Protein AF-A0A925DS08-F1 (afdb_monomer)

Sequence (288 aa):
MEELKKTSAANAYSTYIELKKKYFELPAFYIDASDYFIKLKNKKIAIRVLSNIAEIDLENRQLLRILAHRLQEMNENKMAISVFEKVLKIGEEEPQSYRDLGLAYAQNKEYQKAVDLLCKVVNRNWDGRFPQIEAFTACEINHIVATCGKKLLLDSLDKNLIMAMPVDVRVVINWDADNCDMDLWVTDPQQEKCFYSYPLTNSGGKISSDFTGGYGPEVFMIKKATRGTYKVQVNYYGSSNQGLYGPTTVQAEIYTNWGKFNQTKKVITLRLDGTSEVVDLGTLAFAK

Secondary structure (DSSP, 8-state):
-HHHHHS-TTTHHHHHHHHHHHHTT-HHHHHHHHHHHHHTT-HHHHHHHHHTHHHH-TT-HHHHHHHHHHHHHTT-HHHHHHHHHHHHHH-TT-HHHHHHHHHHHHHTT-HHHHHHHHHHHHHSPPPTTSTTHHHHHHHHHHHHHHHS-S----TTS-GGG-----EEEEEEEEES-SSEEEEEEEE-TTSPEEBTTB-B-TT-EEEPPP--SS---EEEEESSPPSEEEEEEEEEEEETTHHHH-SEEEEEEEEEEETSTT-EEEEEEEEE-SSSEEEEEEEEEE--

Nearest PDB structures (foldseek):
  8cp8-assembly2_B  TM=6.722E-01  e=1.723E-04  synthetic construct
  1w3b-assembly1_B  TM=7.010E-01  e=3.784E-04  Homo sapiens
  8fwd-assembly1_7  TM=7.305E-01  e=9.731E-04  synthetic construct
  7y4i-assembly1_A  TM=6.118E-01  e=9.731E-04  Arabidopsis thaliana
  5a31-assembly1_C  TM=6.165E-01  e=3.086E-03  Homo sapiens

Mean predicted aligned error: 5.65 Å

Structure (mmCIF, N/CA/C/O backbone):
data_AF-A0A925DS08-F1
#
_entry.id   AF-A0A925DS08-F1
#
loop_
_atom_site.group_PDB
_atom_site.id
_atom_site.type_symbol
_atom_site.label_atom_id
_atom_site.label_alt_id
_atom_site.label_comp_id
_atom_site.label_asym_id
_atom_site.label_entity_id
_atom_site.label_seq_id
_atom_site.pdbx_PDB_ins_code
_atom_site.Cartn_x
_atom_site.Cartn_y
_atom_site.Cartn_z
_atom_site.occupancy
_atom_site.B_iso_or_equiv
_atom_site.auth_seq_id
_atom_site.auth_comp_id
_atom_site.auth_asym_id
_atom_site.auth_atom_id
_atom_site.pdbx_PDB_model_num
ATOM 1 N N . MET A 1 1 ? -11.625 7.302 23.728 1.00 81.62 1 MET A N 1
ATOM 2 C CA . MET A 1 1 ? -10.523 6.311 23.745 1.00 81.62 1 MET A CA 1
ATOM 3 C C . MET A 1 1 ? -9.896 6.086 25.116 1.00 81.62 1 MET A C 1
ATOM 5 O O . MET A 1 1 ? -9.651 4.932 25.442 1.00 81.62 1 MET A O 1
ATOM 9 N N . GLU A 1 2 ? -9.657 7.119 25.930 1.00 79.94 2 GLU A N 1
ATOM 10 C CA . GLU A 1 2 ? -9.088 6.951 27.284 1.00 79.94 2 GLU A CA 1
ATOM 11 C C . GLU A 1 2 ? -9.883 5.989 28.178 1.00 79.94 2 GLU A C 1
ATOM 13 O O . GLU A 1 2 ? -9.304 5.160 28.872 1.00 79.94 2 GLU A O 1
ATOM 18 N N . GLU A 1 3 ? -11.212 6.035 28.106 1.00 81.44 3 GLU A N 1
ATOM 19 C CA . GLU A 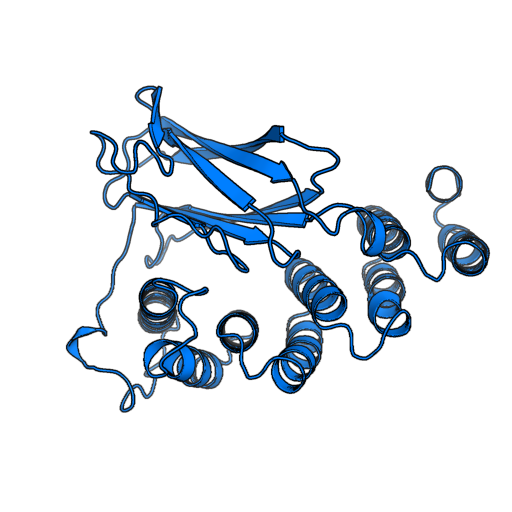1 3 ? -12.092 5.127 28.849 1.00 81.44 3 GLU A CA 1
ATOM 20 C C . GLU A 1 3 ? -11.939 3.656 28.419 1.00 81.44 3 GLU A C 1
ATOM 22 O O . GLU A 1 3 ? -11.810 2.766 29.260 1.00 81.44 3 GLU A O 1
ATOM 27 N N . LEU A 1 4 ? -11.846 3.397 27.108 1.00 83.00 4 LEU A N 1
ATOM 28 C CA . LEU A 1 4 ? -11.623 2.050 26.572 1.00 83.00 4 LEU A CA 1
ATOM 29 C C . LEU A 1 4 ? -10.255 1.502 27.001 1.00 83.00 4 LEU A C 1
ATOM 31 O O . LEU A 1 4 ? -10.154 0.354 27.421 1.00 83.00 4 LEU A O 1
ATOM 35 N N . LYS A 1 5 ? -9.211 2.342 26.963 1.00 83.44 5 LYS A N 1
ATOM 36 C CA . LYS A 1 5 ? -7.845 1.964 27.361 1.00 83.44 5 LYS A CA 1
ATOM 37 C C . LYS A 1 5 ? -7.718 1.644 28.854 1.00 83.44 5 LYS A C 1
ATOM 39 O O . LYS A 1 5 ? -6.884 0.820 29.215 1.00 83.44 5 LYS A O 1
ATOM 44 N N . LYS A 1 6 ? -8.527 2.281 29.707 1.00 85.56 6 LYS A N 1
ATOM 45 C CA . LYS A 1 6 ? -8.544 2.073 31.168 1.00 85.56 6 LYS A CA 1
ATOM 46 C C . LYS A 1 6 ? -9.386 0.870 31.608 1.00 85.56 6 LYS A C 1
ATOM 48 O O . LYS A 1 6 ? -9.330 0.481 32.771 1.00 85.56 6 LYS A O 1
ATOM 53 N N . THR A 1 7 ? -10.165 0.285 30.701 1.00 81.69 7 THR A N 1
ATOM 54 C CA . THR A 1 7 ? -11.039 -0.852 31.000 1.00 81.69 7 THR A CA 1
ATOM 55 C C . THR A 1 7 ? -10.264 -2.173 30.925 1.00 81.69 7 THR A C 1
ATOM 57 O O . THR A 1 7 ? -9.338 -2.328 30.128 1.00 81.69 7 THR A O 1
ATOM 60 N N . SER A 1 8 ? -10.642 -3.154 31.750 1.00 82.75 8 SER A N 1
ATOM 61 C CA . SER A 1 8 ? -10.096 -4.512 31.665 1.00 82.75 8 SER A CA 1
ATOM 62 C C . SER A 1 8 ? -10.470 -5.184 30.336 1.00 82.75 8 SER A C 1
ATOM 64 O O . SER A 1 8 ? -11.531 -4.929 29.767 1.00 82.75 8 SER A O 1
ATOM 66 N N . ALA A 1 9 ? -9.638 -6.112 29.856 1.00 83.25 9 ALA A N 1
ATOM 67 C CA . ALA A 1 9 ? -9.886 -6.804 28.587 1.00 83.25 9 ALA A CA 1
ATOM 68 C C . ALA A 1 9 ? -11.251 -7.528 28.535 1.00 83.25 9 ALA A C 1
ATOM 70 O O . ALA A 1 9 ? -11.853 -7.618 27.467 1.00 83.25 9 ALA A O 1
ATOM 71 N N . ALA A 1 10 ? -11.762 -7.999 29.681 1.00 86.88 10 ALA A N 1
ATOM 72 C CA . ALA A 1 10 ? -13.065 -8.661 29.784 1.00 86.88 10 ALA A CA 1
ATOM 73 C C . ALA A 1 10 ? -14.247 -7.712 29.511 1.00 86.88 10 ALA A C 1
ATOM 75 O O . ALA A 1 10 ? -15.224 -8.115 28.885 1.00 86.88 10 ALA A O 1
ATOM 76 N N . ASN A 1 11 ? -14.132 -6.445 29.921 1.00 91.88 11 ASN A N 1
ATOM 77 C CA . ASN A 1 11 ? -15.188 -5.437 29.780 1.00 91.88 11 ASN A CA 1
ATOM 78 C C . ASN A 1 11 ? -14.966 -4.513 28.570 1.00 91.88 11 ASN A C 1
ATOM 80 O O . ASN A 1 11 ? -15.801 -3.662 28.267 1.00 91.88 11 ASN A O 1
ATOM 84 N N . ALA A 1 12 ? -13.856 -4.679 27.847 1.00 92.62 12 ALA A N 1
ATOM 85 C CA . ALA A 1 12 ? -13.498 -3.840 26.708 1.00 92.62 12 ALA A CA 1
ATOM 86 C C . ALA A 1 12 ? -14.603 -3.774 25.641 1.00 92.62 12 ALA A C 1
ATOM 88 O O . ALA A 1 12 ? -14.898 -2.700 25.121 1.00 92.62 12 ALA A O 1
ATOM 89 N N . TYR A 1 13 ? -15.245 -4.904 25.320 1.00 94.12 13 TYR A N 1
ATOM 90 C CA . TYR A 1 13 ? -16.291 -4.922 24.294 1.00 94.12 13 TYR A CA 1
ATOM 91 C C . TYR A 1 13 ? -17.579 -4.225 24.744 1.00 94.12 13 TYR A C 1
ATOM 93 O O . TYR A 1 13 ? -18.155 -3.473 23.963 1.00 94.12 13 TYR A O 1
ATOM 101 N N . SER A 1 14 ? -18.014 -4.401 25.995 1.00 94.31 14 SER A N 1
ATOM 102 C CA . SER A 1 14 ? -19.181 -3.675 26.517 1.00 94.31 14 SER A CA 1
ATOM 103 C C . SER A 1 14 ? -18.930 -2.168 26.564 1.00 94.31 14 SER A C 1
ATOM 105 O O . SER A 1 14 ? -19.782 -1.401 26.129 1.00 94.31 14 SER A O 1
ATOM 107 N N . THR A 1 15 ? -17.735 -1.741 26.987 1.00 94.50 15 THR A N 1
ATOM 108 C CA . THR A 1 15 ? -17.353 -0.321 26.965 1.00 94.50 15 THR A CA 1
ATOM 109 C C . THR A 1 15 ? -17.331 0.227 25.540 1.00 94.50 15 THR A C 1
ATOM 111 O O . THR A 1 15 ? -17.815 1.329 25.298 1.00 94.50 15 THR A O 1
ATOM 114 N N . TYR A 1 16 ? -16.835 -0.545 24.567 1.00 95.69 16 TYR A N 1
ATOM 115 C CA . TYR A 1 16 ? -16.913 -0.166 23.155 1.00 95.69 16 TYR A CA 1
ATOM 116 C C . TYR A 1 16 ? -18.360 0.068 22.692 1.00 95.69 16 TYR A C 1
ATOM 118 O O . TYR A 1 16 ? -18.615 1.065 22.022 1.00 95.69 16 TYR A O 1
ATOM 126 N N . ILE A 1 17 ? -19.307 -0.802 23.059 1.00 95.31 17 ILE A N 1
ATOM 127 C CA . ILE A 1 17 ? -20.720 -0.651 22.672 1.00 95.31 17 ILE A CA 1
ATOM 128 C C . ILE A 1 17 ? -21.325 0.640 23.239 1.00 95.31 17 ILE A C 1
ATOM 130 O O . ILE A 1 17 ? -22.041 1.336 22.520 1.00 95.31 17 ILE A O 1
ATOM 134 N N . GLU A 1 18 ? -21.011 0.998 24.485 1.00 94.94 18 GLU A N 1
ATOM 135 C CA . GLU A 1 18 ? -21.465 2.266 25.072 1.00 94.94 18 GLU A CA 1
ATOM 136 C C . GLU A 1 18 ? -20.833 3.477 24.376 1.00 94.94 18 GLU A C 1
ATOM 138 O O . GLU A 1 18 ? -21.531 4.425 24.016 1.00 94.94 18 GLU A O 1
ATOM 143 N N . LEU A 1 19 ? -19.529 3.420 24.089 1.00 94.19 19 LEU A N 1
ATOM 144 C CA . LEU A 1 19 ? -18.838 4.477 23.351 1.00 94.19 19 LEU A CA 1
ATOM 145 C C . LEU A 1 19 ? -19.358 4.616 21.912 1.00 94.19 19 LEU A C 1
ATOM 147 O O . LEU A 1 19 ? -19.478 5.742 21.428 1.00 94.19 19 LEU A O 1
ATOM 151 N N . LYS A 1 20 ? -19.729 3.509 21.247 1.00 94.75 20 LYS A N 1
ATOM 152 C CA . LYS A 1 20 ? -20.306 3.532 19.893 1.00 94.75 20 LYS A CA 1
ATOM 153 C C . LYS A 1 20 ? -21.535 4.433 19.850 1.00 94.75 20 LYS A C 1
ATOM 155 O O . LYS A 1 20 ? -21.639 5.223 18.927 1.00 94.75 20 LYS A O 1
ATOM 160 N N . LYS A 1 21 ? -22.410 4.408 20.862 1.00 93.38 21 LYS A N 1
ATOM 161 C CA . LYS A 1 21 ? -23.613 5.267 20.907 1.00 93.38 21 LYS A CA 1
ATOM 162 C C . LYS A 1 21 ? -23.289 6.763 20.819 1.00 93.38 21 LYS A C 1
ATOM 164 O O . LYS A 1 21 ? -24.087 7.524 20.288 1.00 93.38 21 LYS A O 1
ATOM 169 N N . LYS A 1 22 ? -22.133 7.181 21.342 1.00 92.62 22 LYS A N 1
ATOM 170 C CA . LYS A 1 22 ? -21.704 8.586 21.382 1.00 92.62 22 LYS A CA 1
ATOM 171 C C . LYS A 1 22 ? -20.874 9.000 20.166 1.00 92.62 22 LYS A C 1
ATOM 173 O O . LYS A 1 22 ? -20.903 10.162 19.783 1.00 92.62 22 LYS A O 1
ATOM 178 N N . TYR A 1 23 ? -20.115 8.070 19.594 1.00 90.12 23 TYR A N 1
ATOM 179 C CA . TYR A 1 23 ? -19.113 8.350 18.563 1.00 90.12 23 TYR A CA 1
ATOM 180 C C . TYR A 1 23 ? -19.411 7.636 17.237 1.00 90.12 23 TYR A C 1
ATOM 182 O O . TYR A 1 23 ? -18.490 7.387 16.462 1.00 90.12 23 TYR A O 1
ATOM 190 N N . PHE A 1 24 ? -20.676 7.271 16.984 1.00 88.62 24 PHE A N 1
ATOM 191 C CA . PHE A 1 24 ? -21.030 6.381 15.874 1.00 88.62 24 PHE A CA 1
ATOM 192 C C . PHE A 1 24 ? -20.702 6.950 14.488 1.00 88.62 24 PHE A C 1
ATOM 194 O O . PHE A 1 24 ? -20.485 6.161 13.574 1.00 88.62 24 PHE A O 1
ATOM 201 N N . GLU A 1 25 ? -20.647 8.275 14.345 1.00 87.31 25 GLU A N 1
ATOM 202 C CA . GLU A 1 25 ? -20.353 8.966 13.082 1.00 87.31 25 GLU A CA 1
ATOM 203 C C . GLU A 1 25 ? -18.853 9.148 12.829 1.00 87.31 25 GLU A C 1
ATOM 205 O O . GLU A 1 25 ? -18.472 9.543 11.736 1.00 87.31 25 GLU A O 1
ATOM 210 N N . LEU A 1 26 ? -17.985 8.881 13.815 1.00 85.88 26 LEU A N 1
ATOM 211 C CA . LEU A 1 26 ? -16.556 9.185 13.719 1.00 85.88 26 LEU A CA 1
ATOM 212 C C . LEU A 1 26 ? -15.759 7.961 13.236 1.00 85.88 26 LEU A C 1
ATOM 214 O O . LEU A 1 26 ? -15.554 7.028 14.020 1.00 85.88 26 LEU A O 1
ATOM 218 N N . PRO A 1 27 ? -15.199 7.957 12.011 1.00 85.12 27 PRO A N 1
ATOM 219 C CA . PRO A 1 27 ? -14.405 6.831 11.510 1.00 85.12 27 PRO A CA 1
ATOM 220 C C . PRO A 1 27 ? -13.184 6.539 12.389 1.00 85.12 27 PRO A C 1
ATOM 222 O O . PRO A 1 27 ? -12.912 5.386 12.732 1.00 85.12 27 PRO A O 1
ATOM 225 N N . ALA A 1 28 ? -12.500 7.598 12.838 1.00 83.12 28 ALA A N 1
ATOM 226 C CA . ALA A 1 28 ? -11.325 7.508 13.703 1.00 83.12 28 ALA A CA 1
ATOM 227 C C . ALA A 1 28 ? -11.597 6.738 15.008 1.00 83.12 28 ALA A C 1
ATOM 229 O O . ALA A 1 28 ? -10.723 6.017 15.490 1.00 83.12 28 ALA A O 1
ATOM 230 N N . PHE A 1 29 ? -12.817 6.818 15.557 1.00 89.50 29 PHE A N 1
ATOM 231 C CA . PHE A 1 29 ? -13.193 6.056 16.749 1.00 89.50 29 PHE A CA 1
ATOM 232 C C . PHE A 1 29 ? -13.147 4.543 16.497 1.00 89.50 29 PHE A C 1
ATOM 234 O O . PHE A 1 29 ? -12.613 3.801 17.324 1.00 89.50 29 PHE A O 1
ATOM 241 N N . TYR A 1 30 ? -13.665 4.077 15.358 1.00 91.88 30 TYR A N 1
ATOM 242 C CA . TYR A 1 30 ? -13.657 2.655 15.011 1.00 91.88 30 TYR A CA 1
ATOM 243 C C . TYR A 1 30 ? -12.252 2.140 14.705 1.00 91.88 30 TYR A C 1
ATOM 245 O O . TYR A 1 30 ? -11.923 1.022 15.101 1.00 91.88 30 TYR A O 1
ATOM 253 N N . ILE A 1 31 ? -11.410 2.956 14.063 1.00 88.56 31 ILE A N 1
ATOM 254 C CA . ILE A 1 31 ? -9.996 2.632 13.829 1.00 88.56 31 ILE A CA 1
ATOM 255 C C . ILE A 1 31 ? -9.276 2.462 15.173 1.00 88.56 31 ILE A C 1
ATOM 257 O O . ILE A 1 31 ? -8.697 1.407 15.434 1.00 88.56 31 ILE A O 1
ATOM 261 N N . ASP A 1 32 ? -9.394 3.442 16.071 1.00 89.00 32 ASP A N 1
ATOM 262 C CA . ASP A 1 32 ? -8.723 3.417 17.373 1.00 89.00 32 ASP A CA 1
ATOM 263 C C . ASP A 1 32 ? -9.207 2.268 18.268 1.00 89.00 32 ASP A C 1
ATOM 265 O O . ASP A 1 32 ? -8.417 1.625 18.971 1.00 89.00 32 ASP A O 1
ATOM 269 N N . ALA A 1 33 ? -10.512 1.990 18.253 1.00 93.62 33 ALA A N 1
ATOM 270 C CA . ALA A 1 33 ? -11.088 0.872 18.984 1.00 93.62 33 ALA A CA 1
ATOM 271 C C . ALA A 1 33 ? -10.628 -0.474 18.399 1.00 93.62 33 ALA A C 1
ATOM 273 O O . ALA A 1 33 ? -10.239 -1.365 19.157 1.00 93.62 33 ALA A O 1
ATOM 274 N N . SER A 1 34 ? -10.601 -0.614 17.070 1.00 94.00 34 SER A N 1
ATOM 275 C CA . SER A 1 34 ? -10.055 -1.792 16.388 1.00 94.00 34 SER A CA 1
ATOM 276 C C . SER A 1 34 ? -8.594 -2.034 16.779 1.00 94.00 34 SER A C 1
ATOM 278 O O . SER A 1 34 ? -8.240 -3.142 17.187 1.00 94.00 34 SER A O 1
ATOM 280 N N . ASP A 1 35 ? -7.758 -0.997 16.752 1.00 90.62 35 ASP A N 1
ATOM 281 C CA . ASP A 1 35 ? -6.338 -1.083 17.105 1.00 90.62 35 ASP A CA 1
ATOM 282 C C . ASP A 1 35 ? -6.124 -1.498 18.558 1.00 90.62 35 ASP A C 1
ATOM 284 O O . ASP A 1 35 ? -5.219 -2.278 18.873 1.00 90.62 35 ASP A O 1
ATOM 288 N N . TYR A 1 36 ? -6.986 -1.028 19.457 1.00 93.25 36 TYR A N 1
ATOM 289 C CA . TYR A 1 36 ? -6.997 -1.490 20.837 1.00 93.25 36 TYR A CA 1
ATOM 290 C C . TYR A 1 36 ? -7.298 -2.996 20.931 1.00 93.25 36 TYR A C 1
ATOM 292 O O . TYR A 1 36 ? -6.564 -3.724 21.604 1.00 93.25 36 TYR A O 1
ATOM 300 N N . PHE A 1 37 ? -8.295 -3.509 20.203 1.00 94.88 37 PHE A N 1
ATOM 301 C CA . PHE A 1 37 ? -8.580 -4.950 20.176 1.00 94.88 37 PHE A CA 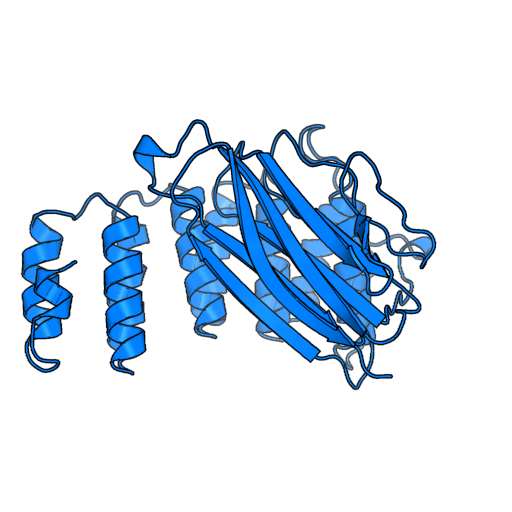1
ATOM 302 C C . PHE A 1 37 ? -7.475 -5.777 19.501 1.00 94.88 37 PHE A C 1
ATOM 304 O O . PHE A 1 37 ? -7.223 -6.905 19.933 1.00 94.88 37 PHE A O 1
ATOM 311 N N . ILE A 1 38 ? -6.755 -5.226 18.516 1.00 93.19 38 ILE A N 1
ATOM 312 C CA . ILE A 1 38 ? -5.540 -5.847 17.965 1.00 93.19 38 ILE A CA 1
ATOM 313 C C . ILE A 1 38 ? -4.445 -5.953 19.030 1.00 93.19 38 ILE A C 1
ATOM 315 O O . ILE A 1 38 ? -3.850 -7.022 19.176 1.00 93.19 38 ILE A O 1
ATOM 319 N N . LYS A 1 39 ? -4.212 -4.901 19.829 1.00 92.19 39 LYS A N 1
ATOM 320 C CA . LYS A 1 39 ? -3.249 -4.934 20.951 1.00 92.19 39 LYS A CA 1
ATOM 321 C C . LYS A 1 39 ? -3.623 -5.979 22.003 1.00 92.19 39 LYS A C 1
ATOM 323 O O . LYS A 1 39 ? -2.742 -6.640 22.548 1.00 92.19 39 LYS A O 1
ATOM 328 N N . LEU A 1 40 ? -4.920 -6.196 22.225 1.00 92.69 40 LEU A N 1
ATOM 329 C CA . LEU A 1 40 ? -5.443 -7.282 23.063 1.00 92.69 40 LEU A CA 1
ATOM 330 C C . LEU A 1 40 ? -5.382 -8.672 22.399 1.00 92.69 40 LEU A C 1
ATOM 332 O O . LEU A 1 40 ? -5.867 -9.645 22.975 1.00 92.69 40 LEU A O 1
ATOM 336 N N . LYS A 1 41 ? -4.807 -8.789 21.195 1.00 94.19 41 LYS A N 1
ATOM 337 C CA . LYS A 1 41 ? -4.746 -10.015 20.381 1.00 94.19 41 LYS A CA 1
ATOM 338 C C . LYS A 1 41 ? -6.124 -10.595 20.029 1.00 94.19 41 LYS A C 1
ATOM 340 O O . LYS A 1 41 ? -6.233 -11.769 19.683 1.00 94.19 41 LYS A O 1
ATOM 345 N N . ASN A 1 42 ? -7.179 -9.779 20.057 1.00 95.00 42 ASN A N 1
ATOM 346 C CA . ASN A 1 42 ? -8.534 -10.187 19.703 1.00 95.00 42 ASN A CA 1
ATOM 347 C C . ASN A 1 42 ? -8.909 -9.707 18.295 1.00 95.00 42 ASN A C 1
ATOM 349 O O . ASN A 1 42 ? -9.732 -8.810 18.104 1.00 95.00 42 ASN A O 1
ATOM 353 N N . LYS A 1 43 ? -8.298 -10.345 17.293 1.00 95.75 43 LYS A N 1
ATOM 354 C CA . LYS A 1 43 ? -8.472 -10.001 15.875 1.00 95.75 43 LYS A CA 1
ATOM 355 C C . LYS A 1 43 ? -9.935 -10.043 15.423 1.00 95.75 43 LYS A C 1
ATOM 357 O O . LYS A 1 43 ? -10.377 -9.169 14.688 1.00 95.75 43 LYS A O 1
ATOM 362 N N . LYS A 1 44 ? -10.709 -11.028 15.894 1.00 96.38 44 LYS A N 1
ATOM 363 C CA . LYS A 1 44 ? -12.125 -11.181 15.524 1.00 96.38 44 LYS A CA 1
ATOM 364 C C . LYS A 1 44 ? -12.958 -9.973 15.956 1.00 96.38 44 LYS A C 1
ATOM 366 O O . LYS A 1 44 ? -13.780 -9.495 15.179 1.00 96.38 44 LYS A O 1
ATOM 371 N N . ILE A 1 45 ? -12.752 -9.481 17.180 1.00 96.38 45 ILE A N 1
ATOM 372 C CA . ILE A 1 45 ? -13.447 -8.277 17.649 1.00 96.38 45 ILE A CA 1
ATOM 373 C C . ILE A 1 45 ? -12.921 -7.038 16.927 1.00 96.38 45 ILE A C 1
ATOM 375 O O . ILE A 1 45 ? -13.734 -6.219 16.518 1.00 96.38 45 ILE A O 1
ATOM 379 N N . ALA A 1 46 ? -11.609 -6.926 16.704 1.00 96.44 46 ALA A N 1
ATOM 380 C CA . ALA A 1 46 ? -11.039 -5.806 15.956 1.00 96.44 46 ALA A CA 1
ATOM 381 C C . ALA A 1 46 ? -11.680 -5.653 14.567 1.00 96.44 46 ALA A C 1
ATOM 383 O O . ALA A 1 46 ? -12.183 -4.584 14.243 1.00 96.44 46 ALA A O 1
ATOM 384 N N . ILE A 1 47 ? -11.776 -6.747 13.803 1.00 96.94 47 ILE A N 1
ATOM 385 C CA . ILE A 1 47 ? -12.440 -6.765 12.490 1.00 96.94 47 ILE A CA 1
ATOM 386 C C . ILE A 1 47 ? -13.911 -6.356 12.609 1.00 96.94 47 ILE A C 1
ATOM 388 O O . ILE A 1 47 ? -14.396 -5.569 11.800 1.00 96.94 47 ILE A O 1
ATOM 392 N N . ARG A 1 48 ? -14.628 -6.863 13.623 1.00 96.69 48 ARG A N 1
ATOM 393 C CA . ARG A 1 48 ? -16.036 -6.509 13.849 1.00 96.69 48 ARG A CA 1
ATOM 394 C C . ARG A 1 48 ? -16.201 -5.008 14.077 1.00 96.69 48 ARG A C 1
ATOM 396 O O . ARG A 1 48 ? -17.038 -4.393 13.429 1.00 96.69 48 ARG A O 1
ATOM 403 N N . VAL A 1 49 ? -15.389 -4.441 14.963 1.00 96.50 49 VAL A N 1
ATOM 404 C CA . VAL A 1 49 ? -15.391 -3.011 15.290 1.00 96.50 49 VAL A CA 1
ATOM 405 C C . VAL A 1 49 ? -15.035 -2.168 14.068 1.00 96.50 49 VAL A C 1
ATOM 407 O O . VAL A 1 49 ? -15.727 -1.202 13.767 1.00 96.50 49 VAL A O 1
ATOM 410 N N . LEU A 1 50 ? -13.990 -2.560 13.337 1.00 94.81 50 LEU A N 1
ATOM 411 C CA . LEU A 1 50 ? -13.537 -1.871 12.134 1.00 94.81 50 LEU A CA 1
ATOM 412 C C . LEU A 1 50 ? -14.612 -1.875 11.037 1.00 94.81 50 LEU A C 1
ATOM 414 O O . LEU A 1 50 ? -14.821 -0.864 10.376 1.00 94.81 50 LEU A O 1
ATOM 418 N N . SER A 1 51 ? -15.333 -2.988 10.867 1.00 95.12 51 SER A N 1
ATOM 419 C CA . SER A 1 51 ? -16.368 -3.117 9.833 1.00 95.12 51 SER A CA 1
ATOM 420 C C . SER A 1 51 ? -17.538 -2.144 9.998 1.00 95.12 51 SER A C 1
ATOM 422 O O . SER A 1 51 ? -18.216 -1.853 9.016 1.00 95.12 51 SER A O 1
ATOM 424 N N . ASN A 1 52 ? -17.733 -1.572 11.193 1.00 94.62 52 ASN A N 1
ATOM 425 C CA . ASN A 1 52 ? -18.740 -0.535 11.407 1.00 94.62 52 ASN A CA 1
ATOM 426 C C . ASN A 1 52 ? -18.416 0.778 10.674 1.00 94.62 52 ASN A C 1
ATOM 428 O O . ASN A 1 52 ? -19.320 1.584 10.501 1.00 94.62 52 ASN A O 1
ATOM 432 N N . ILE A 1 53 ? -17.189 0.979 10.171 1.00 91.25 53 ILE A N 1
ATOM 433 C CA . ILE A 1 53 ? -16.871 2.102 9.269 1.00 91.25 53 ILE A CA 1
ATOM 434 C C . ILE A 1 53 ? -17.779 2.083 8.033 1.00 91.25 53 ILE A C 1
ATOM 436 O O . ILE A 1 53 ? -18.249 3.131 7.605 1.00 91.25 53 ILE A O 1
ATOM 440 N N . ALA A 1 54 ? -18.089 0.895 7.501 1.00 90.94 54 ALA A N 1
ATOM 441 C CA . ALA A 1 54 ? -18.996 0.764 6.363 1.00 90.94 54 ALA A CA 1
ATOM 442 C C . ALA A 1 54 ? -20.456 1.115 6.706 1.00 90.94 54 ALA A C 1
ATOM 444 O O . ALA A 1 54 ? -21.250 1.294 5.793 1.00 90.94 54 ALA A O 1
ATOM 445 N N . GLU A 1 55 ? -20.831 1.190 7.990 1.00 90.06 55 GLU A N 1
ATOM 446 C CA . GLU A 1 55 ? -22.180 1.587 8.423 1.00 90.06 55 GLU A CA 1
ATOM 447 C C . GLU A 1 55 ? -22.344 3.110 8.528 1.00 90.06 55 GLU A C 1
ATOM 449 O O . GLU A 1 55 ? -23.480 3.571 8.582 1.00 90.06 55 GLU A O 1
ATOM 454 N N . ILE A 1 56 ? -21.246 3.878 8.583 1.00 87.19 56 ILE A N 1
ATOM 455 C CA . ILE A 1 56 ? -21.290 5.345 8.719 1.00 87.19 56 ILE A CA 1
ATOM 456 C C . ILE A 1 56 ? -21.900 5.962 7.460 1.00 87.19 56 ILE A C 1
ATOM 458 O O . ILE A 1 56 ? -22.852 6.731 7.537 1.00 87.19 56 ILE A O 1
ATOM 462 N N . ASP A 1 57 ? -21.351 5.589 6.306 1.00 83.38 57 ASP A N 1
ATOM 463 C CA . ASP A 1 57 ? -21.845 5.967 4.990 1.00 83.38 57 ASP A CA 1
ATOM 464 C C . ASP A 1 57 ? -21.501 4.843 4.002 1.00 83.38 57 ASP A C 1
ATOM 466 O O . ASP A 1 57 ? -20.333 4.5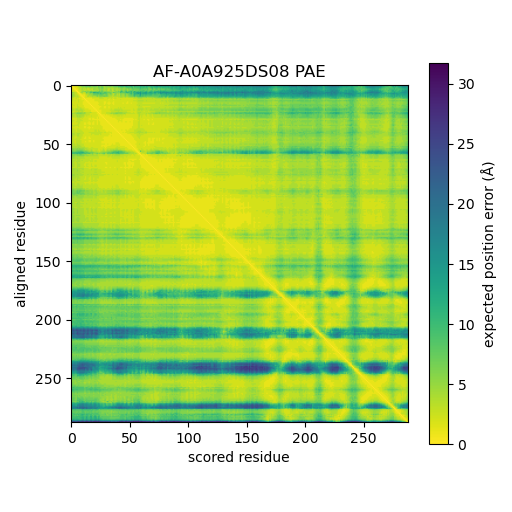62 3.715 1.00 83.38 57 ASP A O 1
ATOM 470 N N . LEU A 1 58 ? -22.546 4.160 3.528 1.00 79.25 58 LEU A N 1
ATOM 471 C CA . LEU A 1 58 ? -22.456 2.929 2.738 1.00 79.25 58 LEU A CA 1
ATOM 472 C C . LEU A 1 58 ? -21.851 3.146 1.346 1.00 79.25 58 LEU A C 1
ATOM 474 O O . LEU A 1 58 ? -21.348 2.186 0.758 1.00 79.25 58 LEU A O 1
ATOM 478 N N . GLU A 1 59 ? -21.909 4.373 0.825 1.00 84.19 59 GLU A N 1
ATOM 479 C CA . GLU A 1 59 ? -21.396 4.729 -0.503 1.00 84.19 59 GLU A CA 1
ATOM 480 C C . GLU A 1 59 ? -20.172 5.650 -0.425 1.00 84.19 59 GLU A C 1
ATOM 482 O O . GLU A 1 59 ? -19.645 6.092 -1.448 1.00 84.19 59 GLU A O 1
ATOM 487 N N . ASN A 1 60 ? -19.638 5.878 0.778 1.00 87.12 60 ASN A N 1
ATOM 488 C CA . ASN A 1 60 ? -18.418 6.648 0.937 1.00 87.12 60 ASN A CA 1
ATOM 489 C C . ASN A 1 60 ? -17.189 5.838 0.521 1.00 87.12 60 ASN A C 1
ATOM 491 O O . ASN A 1 60 ? -16.603 5.075 1.297 1.00 87.12 60 ASN A O 1
ATOM 495 N N . ARG A 1 61 ? -16.772 6.039 -0.728 1.00 88.00 61 ARG A N 1
ATOM 496 C CA . ARG A 1 61 ? -15.599 5.402 -1.337 1.00 88.00 61 ARG A CA 1
ATOM 497 C C . ARG A 1 61 ? -14.346 5.508 -0.464 1.00 88.00 61 ARG A C 1
ATOM 499 O O . ARG A 1 61 ? -13.622 4.524 -0.324 1.00 88.00 61 ARG A O 1
ATOM 506 N N . GLN A 1 62 ? -14.113 6.672 0.142 1.00 84.81 62 GLN A N 1
ATOM 507 C CA . GLN A 1 62 ? -12.940 6.932 0.971 1.00 84.81 62 GLN A CA 1
ATOM 508 C C . GLN A 1 62 ? -12.948 6.065 2.239 1.00 84.81 62 GLN A C 1
ATOM 510 O O . GLN A 1 62 ? -11.978 5.360 2.515 1.00 84.81 62 GLN A O 1
ATOM 515 N N . LEU A 1 63 ? -14.068 6.038 2.970 1.00 87.12 63 LEU A N 1
ATOM 516 C CA . LEU A 1 63 ? -14.221 5.205 4.169 1.00 87.12 63 LEU A CA 1
ATOM 517 C C . LEU A 1 63 ? -14.103 3.709 3.861 1.00 87.12 63 LEU A C 1
ATOM 519 O O . LEU A 1 63 ? -13.481 2.957 4.615 1.00 87.12 63 LEU A O 1
ATOM 523 N N . LEU A 1 64 ? -14.660 3.270 2.732 1.00 92.31 64 LEU A N 1
ATOM 524 C CA . LEU A 1 64 ? -14.533 1.887 2.282 1.00 92.31 64 LEU A CA 1
ATOM 525 C C . LEU A 1 64 ? -13.082 1.536 1.917 1.00 92.31 64 LEU A C 1
ATOM 527 O O . LEU A 1 64 ? -12.617 0.453 2.275 1.00 92.31 64 LEU A O 1
ATOM 531 N N . ARG A 1 65 ? -12.336 2.445 1.276 1.00 91.12 65 ARG A N 1
ATOM 532 C CA . ARG A 1 65 ? -10.905 2.259 0.974 1.00 91.12 65 ARG A CA 1
ATOM 533 C C . ARG A 1 65 ? -10.073 2.140 2.257 1.00 91.12 65 ARG A C 1
ATOM 535 O O . ARG A 1 65 ? -9.272 1.212 2.368 1.00 91.12 65 ARG A O 1
ATOM 542 N N . ILE A 1 66 ? -10.336 2.981 3.265 1.00 88.19 66 ILE A N 1
ATOM 543 C CA . ILE A 1 66 ? -9.727 2.866 4.606 1.00 88.19 66 ILE A CA 1
ATOM 544 C C . ILE A 1 66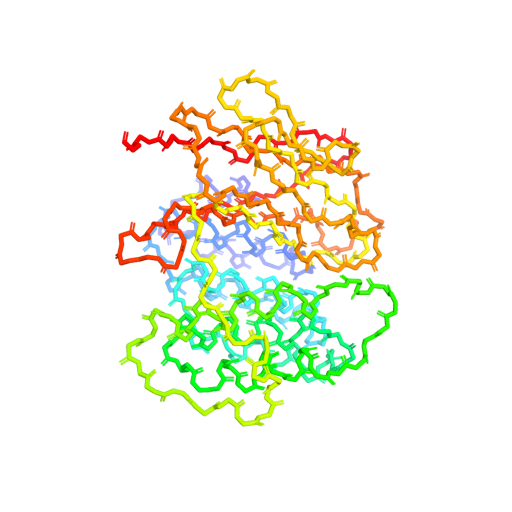 ? -9.979 1.476 5.188 1.00 88.19 66 ILE A C 1
ATOM 546 O O . ILE A 1 66 ? -9.039 0.766 5.551 1.00 88.19 66 ILE A O 1
ATOM 550 N N . LEU A 1 67 ? -11.248 1.061 5.250 1.00 92.38 67 LEU A N 1
ATOM 551 C CA . LEU A 1 67 ? -11.634 -0.249 5.768 1.00 92.38 67 LEU A CA 1
ATOM 552 C C . LEU A 1 67 ? -10.886 -1.380 5.044 1.00 92.38 67 LEU A C 1
ATOM 554 O O . LEU A 1 67 ? -10.342 -2.275 5.693 1.00 92.38 67 LEU A O 1
ATOM 558 N N . ALA A 1 68 ? -10.826 -1.332 3.715 1.00 94.12 68 ALA A N 1
ATOM 559 C CA . ALA A 1 68 ? -10.191 -2.359 2.902 1.00 94.12 68 ALA A CA 1
ATOM 560 C C . ALA A 1 68 ? -8.675 -2.464 3.151 1.00 94.12 68 ALA A C 1
ATOM 562 O O . ALA A 1 68 ? -8.177 -3.568 3.385 1.00 94.12 68 ALA A O 1
ATOM 563 N N . HIS A 1 69 ? -7.948 -1.343 3.206 1.00 90.75 69 HIS A N 1
ATOM 564 C CA . HIS A 1 69 ? -6.515 -1.361 3.524 1.00 90.75 69 HIS A CA 1
ATOM 565 C C . HIS A 1 69 ? -6.240 -1.873 4.941 1.00 90.75 69 HIS A C 1
ATOM 567 O O . HIS A 1 69 ? -5.358 -2.712 5.136 1.00 90.75 69 HIS A O 1
ATOM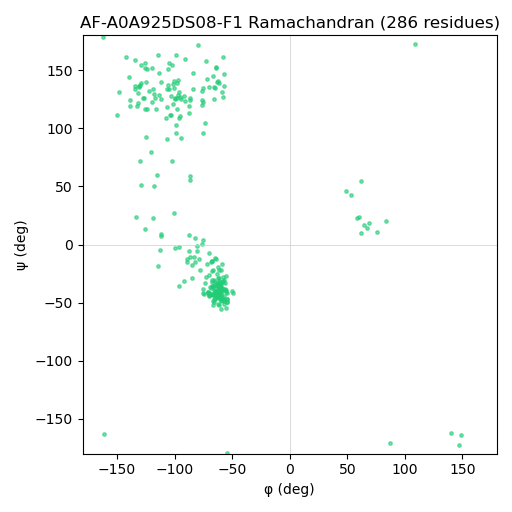 573 N N . ARG A 1 70 ? -7.034 -1.457 5.937 1.00 90.19 70 ARG A N 1
ATOM 574 C CA . ARG A 1 70 ? -6.911 -1.971 7.313 1.00 90.19 70 ARG A CA 1
ATOM 575 C C . ARG A 1 70 ? -7.168 -3.483 7.375 1.00 90.19 70 ARG A C 1
ATOM 577 O O . ARG A 1 70 ? -6.470 -4.197 8.095 1.00 90.19 70 ARG A O 1
ATOM 584 N N . LEU A 1 71 ? -8.106 -4.006 6.582 1.00 94.50 71 LEU A N 1
ATOM 585 C CA . LEU A 1 71 ? -8.317 -5.452 6.442 1.00 94.50 71 LEU A CA 1
ATOM 586 C C . LEU A 1 71 ? -7.108 -6.155 5.793 1.00 94.50 71 LEU A C 1
ATOM 588 O O . LEU A 1 71 ? -6.715 -7.224 6.266 1.00 94.50 71 LEU A O 1
ATOM 592 N N . GLN A 1 72 ? -6.475 -5.566 4.770 1.00 92.31 72 GLN A N 1
ATOM 593 C CA . GLN A 1 72 ? -5.247 -6.115 4.168 1.00 92.31 72 GLN A CA 1
ATOM 594 C C . GLN A 1 72 ? -4.080 -6.175 5.156 1.00 92.31 72 GLN A C 1
ATOM 596 O O . GLN A 1 72 ? -3.359 -7.173 5.180 1.00 92.31 72 GLN A O 1
ATOM 601 N N . GLU A 1 73 ? -3.900 -5.151 5.993 1.00 88.44 73 GLU A N 1
ATOM 602 C CA . GLU A 1 73 ? -2.872 -5.142 7.046 1.00 88.44 73 GLU A CA 1
ATOM 603 C C . GLU A 1 73 ? -3.087 -6.266 8.061 1.00 88.44 73 GLU A C 1
ATOM 605 O O . GLU A 1 73 ? -2.141 -6.895 8.541 1.00 88.44 73 GLU A O 1
ATOM 610 N N . MET A 1 74 ? -4.351 -6.584 8.338 1.00 91.56 74 MET A N 1
ATOM 611 C CA . MET A 1 74 ? -4.733 -7.730 9.154 1.00 91.56 74 MET A CA 1
ATOM 612 C C . MET A 1 74 ? -4.623 -9.066 8.399 1.00 91.56 74 MET A C 1
ATOM 614 O O . MET A 1 74 ? -4.889 -10.109 8.992 1.00 91.56 74 MET A O 1
ATOM 618 N N . ASN A 1 75 ? -4.196 -9.087 7.133 1.00 92.50 75 ASN A N 1
ATOM 619 C CA . ASN A 1 75 ? -4.192 -10.251 6.236 1.00 92.50 75 ASN A CA 1
ATOM 620 C C . ASN A 1 75 ? -5.588 -10.854 5.976 1.00 92.50 75 ASN A C 1
ATOM 622 O O . ASN A 1 75 ? -5.705 -12.026 5.616 1.00 92.50 75 ASN A O 1
ATOM 626 N N . GLU A 1 76 ? -6.657 -10.075 6.141 1.00 96.31 76 GLU A N 1
ATOM 627 C CA . GLU A 1 76 ? -8.033 -10.468 5.812 1.00 96.31 76 GLU A CA 1
ATOM 628 C C . GLU A 1 76 ? -8.348 -10.184 4.335 1.00 96.31 76 GLU A C 1
ATOM 630 O O . GLU A 1 76 ? -9.304 -9.489 3.988 1.00 96.31 76 GLU A O 1
ATOM 635 N N . ASN A 1 77 ? -7.521 -10.733 3.441 1.00 95.62 77 ASN A N 1
ATOM 636 C CA . ASN A 1 77 ? -7.497 -10.365 2.020 1.00 95.62 77 ASN A CA 1
ATOM 637 C C . ASN A 1 77 ? -8.843 -10.576 1.314 1.00 95.62 77 ASN A C 1
ATOM 639 O O . ASN A 1 77 ? -9.240 -9.757 0.496 1.00 95.62 77 ASN A O 1
ATOM 643 N N . LYS A 1 78 ? -9.579 -11.644 1.645 1.00 97.44 78 LYS A N 1
ATOM 644 C CA . LYS A 1 78 ? -10.898 -11.914 1.044 1.00 97.44 78 LYS A CA 1
ATOM 645 C C . LYS A 1 78 ? -11.931 -10.848 1.408 1.00 97.44 78 LYS A C 1
ATOM 647 O O . LYS A 1 78 ? -12.728 -10.455 0.563 1.00 97.44 78 LYS A O 1
ATOM 652 N N . MET A 1 79 ? -11.918 -10.386 2.660 1.00 97.62 79 MET A N 1
ATOM 653 C CA . MET A 1 79 ? -12.803 -9.305 3.095 1.00 97.62 79 MET A CA 1
ATOM 654 C C . MET A 1 79 ? -12.390 -7.988 2.441 1.00 97.62 79 MET A C 1
ATOM 656 O O . MET A 1 79 ? -13.253 -7.279 1.937 1.00 97.62 79 MET A O 1
ATOM 660 N N . ALA A 1 80 ? -11.085 -7.701 2.387 1.00 97.19 80 ALA A N 1
ATOM 661 C CA . ALA A 1 80 ? -10.568 -6.520 1.704 1.00 97.19 80 ALA A CA 1
ATOM 662 C C . ALA A 1 80 ? -10.980 -6.485 0.224 1.00 97.19 80 ALA A C 1
ATOM 664 O O . ALA A 1 80 ? -11.499 -5.472 -0.224 1.00 97.19 80 ALA A O 1
ATOM 665 N N . ILE A 1 81 ? -10.841 -7.601 -0.505 1.00 98.62 81 ILE A N 1
ATOM 666 C CA . ILE A 1 81 ? -11.293 -7.739 -1.900 1.00 98.62 81 ILE A CA 1
ATOM 667 C C . ILE A 1 81 ? -12.775 -7.383 -2.030 1.00 98.62 81 ILE A C 1
ATOM 669 O O . ILE A 1 81 ? -13.122 -6.557 -2.864 1.00 98.62 81 ILE A O 1
ATOM 673 N N . SER A 1 82 ? -13.643 -7.935 -1.176 1.00 97.88 82 SER A N 1
ATOM 674 C CA . SER A 1 82 ? -15.081 -7.640 -1.235 1.00 97.88 82 SER A CA 1
ATOM 675 C C . SER A 1 82 ? -15.397 -6.158 -0.998 1.00 97.88 82 SER A C 1
ATOM 677 O O . SER A 1 82 ? -16.338 -5.621 -1.582 1.00 97.88 82 SER A O 1
ATOM 679 N N . VAL A 1 83 ? -14.616 -5.475 -0.156 1.00 97.44 83 VAL A N 1
ATOM 680 C CA . VAL A 1 83 ? -14.763 -4.030 0.056 1.00 97.44 83 VAL A CA 1
ATOM 681 C C . VAL A 1 83 ? -14.209 -3.244 -1.138 1.00 97.44 83 VAL A C 1
ATOM 683 O O . VAL A 1 83 ? -14.880 -2.331 -1.609 1.00 97.44 83 VAL A O 1
ATOM 686 N N . PHE A 1 84 ? -13.057 -3.624 -1.698 1.00 97.56 84 PHE A N 1
ATOM 687 C CA . PHE A 1 84 ? -12.498 -2.982 -2.893 1.00 97.56 84 PHE A CA 1
ATOM 688 C C . PHE A 1 84 ? -13.361 -3.170 -4.145 1.00 97.56 84 PHE A C 1
ATOM 690 O O . PHE A 1 84 ? -13.436 -2.265 -4.967 1.00 97.56 84 PHE A O 1
ATOM 697 N N . GLU A 1 85 ? -14.070 -4.290 -4.283 1.00 98.00 85 GLU A N 1
ATOM 698 C CA . GLU A 1 85 ? -15.071 -4.482 -5.341 1.00 98.00 85 GLU A CA 1
ATOM 699 C C . GLU A 1 85 ? -16.192 -3.433 -5.246 1.00 98.00 85 GLU A C 1
ATOM 701 O O . GLU A 1 85 ? -16.643 -2.911 -6.267 1.00 98.00 85 GLU A O 1
ATOM 706 N N . LYS A 1 86 ? -16.609 -3.062 -4.025 1.00 96.75 86 LYS A N 1
ATOM 707 C CA . LYS A 1 86 ? -17.569 -1.967 -3.808 1.00 96.75 86 LYS A CA 1
ATOM 708 C C . LYS A 1 86 ? -16.955 -0.602 -4.108 1.00 96.75 86 LYS A C 1
ATOM 710 O O . LYS A 1 86 ? -17.598 0.195 -4.781 1.00 96.75 86 LYS A O 1
ATOM 715 N N . VAL A 1 87 ? -15.724 -0.350 -3.650 1.00 95.50 87 VAL A N 1
ATOM 716 C CA . VAL A 1 87 ? -14.973 0.884 -3.959 1.00 95.50 87 VAL A CA 1
ATOM 717 C C . VAL A 1 87 ? -14.894 1.086 -5.469 1.00 95.50 87 VAL A C 1
ATOM 719 O O . VAL A 1 87 ? -15.226 2.163 -5.953 1.00 95.50 87 VAL A O 1
ATOM 722 N N . LEU A 1 88 ? -14.543 0.034 -6.213 1.00 96.94 88 LEU A N 1
ATOM 723 C CA . LEU A 1 88 ? -14.488 0.062 -7.667 1.00 96.94 88 LEU A CA 1
ATOM 724 C C . LEU A 1 88 ? -15.839 0.380 -8.294 1.00 96.94 88 LEU A C 1
ATOM 726 O O . LEU A 1 88 ? -15.889 1.251 -9.149 1.00 96.94 88 LEU A O 1
ATOM 730 N N . LYS A 1 89 ? -16.925 -0.250 -7.838 1.00 96.50 89 LYS A N 1
ATOM 731 C CA . LYS A 1 89 ? -18.275 0.036 -8.342 1.00 96.50 89 LYS A CA 1
ATOM 732 C C . LYS A 1 89 ? -18.693 1.502 -8.144 1.00 96.50 89 LYS A C 1
ATOM 734 O O . LYS A 1 89 ? -19.462 2.030 -8.937 1.00 96.50 89 LYS A O 1
ATOM 739 N N . ILE A 1 90 ? -18.221 2.144 -7.074 1.00 94.81 90 ILE A N 1
ATOM 740 C CA . ILE A 1 90 ? -18.527 3.549 -6.762 1.00 94.81 90 ILE A CA 1
ATOM 741 C C . ILE A 1 90 ? -17.577 4.510 -7.500 1.00 94.81 90 ILE A C 1
ATOM 743 O O . ILE A 1 90 ? -17.940 5.656 -7.741 1.00 94.81 90 ILE A O 1
ATOM 747 N N . GLY A 1 91 ? -16.348 4.085 -7.805 1.00 92.00 91 GLY A N 1
ATOM 748 C CA . GLY A 1 91 ? -15.271 4.918 -8.357 1.00 92.00 91 GLY A CA 1
ATOM 749 C C . GLY A 1 91 ? -14.619 4.334 -9.604 1.00 92.00 91 GLY A C 1
ATOM 750 O O . GLY A 1 91 ? -13.395 4.194 -9.639 1.00 92.00 91 GLY A O 1
ATOM 751 N N . GLU A 1 92 ? -15.417 3.958 -10.605 1.00 94.56 92 GLU A N 1
ATOM 752 C CA . GLU A 1 92 ? -14.948 3.366 -11.869 1.00 94.56 92 GLU A CA 1
ATOM 753 C C . GLU A 1 92 ? -14.153 4.351 -12.749 1.00 94.56 92 GLU A C 1
ATOM 755 O O . GLU A 1 92 ? -13.501 3.948 -13.721 1.00 94.56 92 GLU A O 1
ATOM 760 N N . GLU A 1 93 ? -14.225 5.643 -12.441 1.00 91.75 93 GLU A N 1
ATOM 761 C CA . GLU A 1 93 ? -13.484 6.738 -13.063 1.00 91.75 93 GLU A CA 1
ATOM 762 C C . GLU A 1 93 ? -12.064 6.911 -12.510 1.00 91.75 93 GLU A C 1
ATOM 764 O O . GLU A 1 93 ? -11.245 7.571 -13.146 1.00 91.75 93 GLU A O 1
ATOM 769 N N . GLU A 1 94 ? -11.750 6.295 -11.368 1.00 91.31 94 GLU A N 1
ATOM 770 C CA . GLU A 1 94 ? -10.441 6.401 -10.727 1.00 91.31 94 GLU A CA 1
ATOM 771 C C . GLU A 1 94 ? -9.549 5.205 -11.083 1.00 91.31 94 GLU A C 1
ATOM 773 O O . GLU A 1 94 ? -9.941 4.061 -10.830 1.00 91.31 94 GLU A O 1
ATOM 778 N N . PRO A 1 95 ? -8.304 5.413 -11.550 1.00 93.94 95 PRO A N 1
ATOM 779 C CA . PRO A 1 95 ? -7.362 4.309 -11.733 1.00 93.94 95 PRO A CA 1
ATOM 780 C C . PRO A 1 95 ? -7.046 3.605 -10.408 1.00 93.94 95 PRO A C 1
ATOM 782 O O . PRO A 1 95 ? -6.844 2.388 -10.383 1.00 93.94 95 PRO A O 1
ATOM 785 N N . GLN A 1 96 ? -7.062 4.354 -9.300 1.00 91.81 96 GLN A N 1
ATOM 786 C CA . GLN A 1 96 ? -6.753 3.844 -7.968 1.00 91.81 96 GLN A CA 1
ATOM 787 C C . GLN A 1 96 ? -7.691 2.706 -7.555 1.00 91.81 96 GLN A C 1
ATOM 789 O O . GLN A 1 96 ? -7.233 1.699 -7.029 1.00 91.81 96 GLN A O 1
ATOM 794 N N . SER A 1 97 ? -8.985 2.802 -7.870 1.00 94.75 97 SER A N 1
ATOM 795 C CA . SER A 1 97 ? -9.958 1.754 -7.549 1.00 94.75 97 SER A CA 1
ATOM 796 C C . SER A 1 97 ? -9.642 0.408 -8.211 1.00 94.75 97 SER A C 1
ATOM 798 O O . SER A 1 97 ? -9.837 -0.649 -7.609 1.00 94.75 97 SER A O 1
ATOM 800 N N . TYR A 1 98 ? -9.123 0.428 -9.442 1.00 97.62 98 TYR A N 1
ATOM 801 C CA . TYR A 1 98 ? -8.679 -0.783 -10.141 1.00 97.62 98 TYR A CA 1
ATOM 802 C C . TYR A 1 98 ? -7.351 -1.283 -9.580 1.00 97.62 98 TYR A C 1
ATOM 804 O O . TYR A 1 98 ? -7.177 -2.491 -9.404 1.00 97.62 98 TYR A O 1
ATOM 812 N N . ARG A 1 99 ? -6.422 -0.359 -9.300 1.00 96.00 99 ARG A N 1
ATOM 813 C CA . ARG A 1 99 ? -5.103 -0.673 -8.750 1.00 96.00 99 ARG A CA 1
ATOM 814 C C . ARG A 1 99 ? -5.211 -1.330 -7.377 1.00 96.00 99 ARG A C 1
ATOM 816 O O . ARG A 1 99 ? -4.662 -2.414 -7.198 1.00 96.00 99 ARG A O 1
ATOM 823 N N . ASP A 1 100 ? -5.958 -0.740 -6.448 1.00 95.44 100 ASP A N 1
ATOM 824 C CA . ASP A 1 100 ? -6.147 -1.269 -5.093 1.00 95.44 100 ASP A CA 1
ATOM 825 C C . ASP A 1 100 ? -6.717 -2.693 -5.125 1.00 95.44 100 ASP A C 1
ATOM 827 O O . ASP A 1 100 ? -6.170 -3.611 -4.507 1.00 95.44 100 ASP A O 1
ATOM 831 N N . LEU A 1 101 ? -7.777 -2.909 -5.915 1.00 98.12 101 LEU A N 1
ATOM 832 C CA . LEU A 1 101 ? -8.386 -4.227 -6.077 1.00 98.12 101 LEU A CA 1
ATOM 833 C C . LEU A 1 101 ? -7.420 -5.228 -6.735 1.00 98.12 101 LEU A C 1
ATOM 835 O O . LEU A 1 101 ? -7.319 -6.377 -6.298 1.00 98.12 101 LEU A O 1
ATOM 839 N N . GLY A 1 102 ? -6.677 -4.800 -7.759 1.00 98.19 102 GLY A N 1
ATOM 840 C CA . GLY A 1 102 ? -5.665 -5.620 -8.423 1.00 98.19 102 GLY A CA 1
ATOM 841 C C . GLY A 1 102 ? -4.564 -6.074 -7.461 1.00 98.19 102 GLY A C 1
ATOM 842 O O . GLY A 1 102 ? -4.241 -7.264 -7.393 1.00 98.19 102 GLY A O 1
ATOM 843 N N . LEU A 1 103 ? -4.033 -5.157 -6.650 1.00 96.25 103 LEU A N 1
ATOM 844 C CA . LEU A 1 103 ? -3.027 -5.463 -5.631 1.00 96.25 103 LEU A CA 1
ATOM 845 C C . LEU A 1 103 ? -3.589 -6.355 -4.513 1.00 96.25 103 LEU A C 1
ATOM 847 O O . LEU A 1 103 ? -2.894 -7.264 -4.047 1.00 96.25 103 LEU A O 1
ATOM 851 N N . ALA A 1 104 ? -4.857 -6.179 -4.129 1.00 97.38 104 ALA A N 1
ATOM 852 C CA . ALA A 1 104 ? -5.530 -7.059 -3.177 1.00 97.38 104 ALA A CA 1
ATOM 853 C C . ALA A 1 104 ? -5.672 -8.496 -3.715 1.00 97.38 104 ALA A C 1
ATOM 855 O O . ALA A 1 104 ? -5.364 -9.457 -2.999 1.00 97.38 104 ALA A O 1
ATOM 856 N N . TYR A 1 105 ? -6.041 -8.673 -4.991 1.00 98.56 105 TYR A N 1
ATOM 857 C CA . TYR A 1 105 ? -6.030 -9.992 -5.636 1.00 98.56 105 TYR A CA 1
ATOM 858 C C . TYR A 1 105 ? -4.624 -10.598 -5.688 1.00 98.56 105 TYR A C 1
ATOM 860 O O . TYR A 1 105 ? -4.466 -11.792 -5.416 1.00 98.56 105 TYR A O 1
ATOM 868 N N . ALA A 1 106 ? -3.589 -9.799 -5.974 1.00 97.31 106 ALA A N 1
ATOM 869 C CA . ALA A 1 106 ? -2.205 -10.274 -5.977 1.00 97.31 106 ALA A CA 1
ATOM 870 C C . ALA A 1 106 ? -1.778 -10.781 -4.588 1.00 97.31 106 ALA A C 1
ATOM 872 O O . ALA A 1 106 ? -1.214 -11.874 -4.477 1.00 97.31 106 ALA A O 1
ATOM 873 N N . GLN A 1 107 ? -2.117 -10.050 -3.519 1.00 94.94 107 GLN A N 1
ATOM 874 C CA . GLN A 1 107 ? -1.877 -10.471 -2.133 1.00 94.94 107 GLN A CA 1
ATOM 875 C C . GLN A 1 107 ? -2.655 -11.750 -1.775 1.00 94.94 107 GLN A C 1
ATOM 877 O O . GLN A 1 107 ? -2.154 -12.598 -1.032 1.00 94.94 107 GLN A O 1
ATOM 882 N N . ASN A 1 108 ? -3.847 -11.938 -2.351 1.00 97.38 108 ASN A N 1
ATOM 883 C CA . ASN A 1 108 ? -4.644 -13.162 -2.226 1.00 97.38 108 ASN A CA 1
ATOM 884 C C . ASN A 1 108 ? -4.218 -14.296 -3.187 1.00 97.38 108 ASN A C 1
ATOM 886 O O . ASN A 1 108 ? -4.849 -15.351 -3.214 1.00 97.38 108 ASN A O 1
ATOM 890 N N . LYS A 1 109 ? -3.127 -14.116 -3.949 1.00 97.06 109 LYS A N 1
ATOM 891 C CA . LYS A 1 109 ? -2.582 -15.072 -4.936 1.00 97.06 109 LYS A CA 1
ATOM 892 C C . LYS A 1 109 ? -3.491 -15.350 -6.142 1.00 97.06 109 LYS A C 1
ATOM 894 O O . LYS A 1 109 ? -3.271 -16.314 -6.884 1.00 97.06 109 LYS A O 1
ATOM 899 N N . GLU A 1 110 ? -4.476 -14.493 -6.384 1.00 98.25 110 GLU A N 1
ATOM 900 C CA . GLU A 1 110 ? -5.336 -14.501 -7.571 1.00 98.25 110 GLU A CA 1
ATOM 901 C C . GLU A 1 110 ? -4.675 -13.701 -8.705 1.00 98.25 110 GLU A C 1
ATOM 903 O O . GLU A 1 110 ? -5.204 -12.712 -9.202 1.00 98.25 110 GLU A O 1
ATOM 908 N N . TYR A 1 111 ? -3.473 -14.131 -9.101 1.00 98.38 111 TYR A N 1
ATOM 909 C CA . TYR A 1 111 ? -2.568 -13.342 -9.945 1.00 98.38 111 TYR A CA 1
ATOM 910 C C . TYR A 1 111 ? -3.132 -12.966 -11.317 1.00 98.38 111 TYR A C 1
ATOM 912 O O . TYR A 1 111 ? -2.842 -11.873 -11.786 1.00 98.38 111 TYR A O 1
ATOM 920 N N . GLN A 1 112 ? -3.940 -13.828 -11.950 1.00 98.44 112 GLN A N 1
ATOM 921 C CA . GLN A 1 112 ? -4.538 -13.490 -13.246 1.00 98.44 112 GLN A CA 1
ATOM 922 C C . GLN A 1 112 ? -5.537 -12.334 -13.102 1.00 98.44 112 GLN A C 1
ATOM 924 O O . GLN A 1 112 ? -5.399 -11.331 -13.787 1.00 98.44 112 GLN A O 1
ATOM 929 N N . LYS A 1 113 ? -6.451 -12.407 -12.123 1.00 98.44 113 LYS A N 1
ATOM 930 C CA . LYS A 1 113 ? -7.387 -11.307 -11.830 1.00 98.44 113 LYS A CA 1
ATOM 931 C C . LYS A 1 113 ? -6.659 -10.007 -11.495 1.00 98.44 113 LYS A C 1
ATOM 933 O O . LYS A 1 113 ? -7.098 -8.934 -11.898 1.00 98.44 113 LYS A O 1
ATOM 938 N N . ALA A 1 114 ? -5.544 -10.114 -10.767 1.00 98.56 114 ALA A N 1
ATOM 939 C CA . ALA A 1 114 ? -4.696 -8.974 -10.460 1.00 98.56 114 ALA A CA 1
ATOM 940 C C . ALA A 1 114 ? -4.167 -8.308 -11.737 1.00 98.56 114 ALA A C 1
ATOM 942 O O . ALA A 1 114 ? -4.407 -7.122 -11.942 1.00 98.56 114 ALA A O 1
ATOM 943 N N . VAL A 1 115 ? -3.493 -9.059 -12.619 1.00 98.31 115 VAL A N 1
ATOM 944 C CA . VAL A 1 115 ? -2.935 -8.473 -13.849 1.00 98.31 115 VAL A CA 1
ATOM 945 C C . VAL A 1 115 ? -4.017 -8.009 -14.820 1.00 98.31 115 VAL A C 1
ATOM 947 O O . VAL A 1 115 ? -3.812 -6.989 -15.466 1.00 98.31 115 VAL A O 1
ATOM 950 N N . ASP A 1 116 ? -5.178 -8.667 -14.872 1.00 98.25 116 ASP A N 1
ATOM 951 C CA . ASP A 1 116 ? -6.299 -8.247 -15.720 1.00 98.25 116 ASP A CA 1
ATOM 952 C C . ASP A 1 116 ? -6.796 -6.844 -15.335 1.00 98.25 116 ASP A C 1
ATOM 954 O O . ASP A 1 116 ? -7.023 -6.000 -16.203 1.00 98.25 116 ASP A O 1
ATOM 958 N N . LEU A 1 117 ? -6.938 -6.560 -14.033 1.00 98.31 117 LEU A N 1
ATOM 959 C CA . LEU A 1 117 ? -7.329 -5.232 -13.546 1.00 98.31 117 LEU A CA 1
ATOM 960 C C . LEU A 1 117 ? -6.227 -4.194 -13.734 1.00 98.31 117 LEU A C 1
ATOM 962 O O . LEU A 1 117 ? -6.506 -3.089 -14.193 1.00 98.31 117 LEU A O 1
ATOM 966 N N . LEU A 1 118 ? -4.980 -4.545 -13.425 1.00 98.25 118 LEU A N 1
ATOM 967 C CA . LEU A 1 118 ? -3.852 -3.629 -13.586 1.00 98.25 118 LEU A CA 1
ATOM 968 C C . LEU A 1 118 ? -3.617 -3.282 -15.069 1.00 98.25 118 LEU A C 1
ATOM 970 O O . LEU A 1 118 ? -3.318 -2.135 -15.389 1.00 98.25 118 LEU A O 1
ATOM 974 N N . CYS A 1 119 ? -3.846 -4.214 -16.002 1.00 97.75 119 CYS A N 1
ATOM 975 C CA . CYS A 1 119 ? -3.802 -3.924 -17.440 1.00 97.75 119 CYS A CA 1
ATOM 976 C C . CYS A 1 119 ? -4.865 -2.897 -17.857 1.00 97.75 119 CYS A C 1
ATOM 978 O O . CYS A 1 119 ? -4.596 -2.074 -18.729 1.00 97.75 119 CYS A O 1
ATOM 980 N N . LYS A 1 120 ? -6.052 -2.886 -17.229 1.00 97.06 120 LYS A N 1
ATOM 981 C CA . LYS A 1 120 ? -7.057 -1.838 -17.490 1.00 97.06 120 LYS A CA 1
ATOM 982 C C . LYS A 1 120 ? -6.548 -0.454 -17.097 1.00 97.06 120 LYS A C 1
ATOM 984 O O . LYS A 1 120 ? -6.858 0.504 -17.794 1.00 97.06 120 LYS A O 1
ATOM 989 N N . VAL A 1 121 ? -5.768 -0.355 -16.019 1.00 96.88 121 VAL A N 1
ATOM 990 C CA . VAL A 1 121 ? -5.137 0.910 -15.613 1.00 96.88 121 VAL A CA 1
ATOM 991 C C . VAL A 1 121 ? -4.122 1.362 -16.650 1.00 96.88 121 VAL A C 1
ATOM 993 O O . VAL A 1 121 ? -4.171 2.511 -17.064 1.00 96.88 121 VAL A O 1
ATOM 996 N N . VAL A 1 122 ? -3.254 0.466 -17.121 1.00 96.31 122 VAL A N 1
ATOM 997 C CA . VAL A 1 122 ? -2.216 0.823 -18.103 1.00 96.31 122 VAL A CA 1
ATOM 998 C C . VAL A 1 122 ? -2.799 1.202 -19.469 1.00 96.31 122 VAL A C 1
ATOM 1000 O O . VAL A 1 122 ? -2.281 2.094 -20.129 1.00 96.31 122 VAL A O 1
ATOM 1003 N N . ASN A 1 123 ? -3.875 0.541 -19.900 1.00 95.56 123 ASN A N 1
ATOM 1004 C CA . ASN A 1 123 ? -4.415 0.701 -21.254 1.00 95.56 123 ASN A CA 1
ATOM 1005 C C . ASN A 1 123 ? -5.461 1.815 -21.401 1.00 95.56 123 ASN A C 1
ATOM 1007 O O . ASN A 1 123 ? -5.862 2.127 -22.524 1.00 95.56 123 ASN A O 1
ATOM 1011 N N . ARG A 1 124 ? -5.973 2.364 -20.296 1.00 94.38 124 ARG A N 1
ATOM 1012 C CA . ARG A 1 124 ? -7.016 3.394 -20.320 1.00 94.38 124 ARG A CA 1
ATOM 1013 C C . ARG A 1 124 ? -6.395 4.781 -20.187 1.00 94.38 124 ARG A C 1
ATOM 1015 O O . ARG A 1 124 ? -5.495 4.989 -19.386 1.00 94.38 124 ARG A O 1
ATOM 1022 N N . ASN A 1 125 ? -6.947 5.742 -20.925 1.00 92.75 125 ASN A N 1
ATOM 1023 C CA . ASN A 1 125 ? -6.656 7.155 -20.704 1.00 92.75 125 ASN A CA 1
ATOM 1024 C C . ASN A 1 125 ? -7.418 7.635 -19.465 1.00 92.75 125 ASN A C 1
ATOM 1026 O O . ASN A 1 125 ? -8.652 7.568 -19.432 1.00 92.75 125 ASN A O 1
ATOM 1030 N N . TRP A 1 126 ? -6.681 8.105 -18.466 1.00 91.62 126 TRP A N 1
ATOM 1031 C CA . TRP A 1 126 ? -7.230 8.671 -17.237 1.00 91.62 126 TRP A CA 1
ATOM 1032 C C . TRP A 1 126 ? -7.245 10.195 -17.299 1.00 91.62 126 TRP A C 1
ATOM 1034 O O . TRP A 1 126 ? -6.582 10.805 -18.140 1.00 91.62 126 TRP A O 1
ATOM 1044 N N . ASP A 1 127 ? -8.030 10.805 -16.415 1.00 89.19 127 ASP A N 1
ATOM 1045 C CA . ASP A 1 127 ? -8.006 12.253 -16.231 1.00 89.19 127 ASP A CA 1
ATOM 1046 C C . ASP A 1 127 ? -6.588 12.729 -15.865 1.00 89.19 127 ASP A C 1
ATOM 1048 O O . ASP A 1 127 ? -5.844 12.025 -15.176 1.00 89.19 127 ASP A O 1
ATOM 1052 N N . GLY A 1 128 ? -6.218 13.932 -16.314 1.00 85.44 128 GLY A N 1
ATOM 1053 C CA . GLY A 1 128 ? -4.890 14.509 -16.096 1.00 85.44 128 GLY A CA 1
ATOM 1054 C C . GLY A 1 128 ? -4.494 14.656 -14.622 1.00 85.44 128 GLY A C 1
ATOM 1055 O O . GLY A 1 128 ? -3.304 14.760 -14.336 1.00 85.44 128 GLY A O 1
ATOM 1056 N N . ARG A 1 129 ? -5.455 14.598 -13.686 1.00 82.00 129 ARG A N 1
ATOM 1057 C CA . ARG A 1 129 ? -5.192 14.529 -12.237 1.00 82.00 129 ARG A CA 1
ATOM 1058 C C . ARG A 1 129 ? -4.472 13.250 -11.780 1.00 82.00 129 ARG A C 1
ATOM 1060 O O . ARG A 1 129 ? -4.030 13.198 -10.637 1.00 82.00 129 ARG A O 1
ATOM 1067 N N . PHE A 1 130 ? -4.359 12.225 -12.632 1.00 84.25 130 PHE A N 1
ATOM 1068 C CA . PHE A 1 130 ? -3.679 10.955 -12.337 1.00 84.25 130 PHE A CA 1
ATOM 1069 C C . PHE A 1 130 ? -2.436 10.741 -13.222 1.00 84.25 130 PHE A C 1
ATOM 1071 O O . PHE A 1 130 ? -2.381 9.773 -13.988 1.00 84.25 130 PHE A O 1
ATOM 1078 N N . PRO A 1 131 ? -1.433 11.633 -13.173 1.00 81.44 131 PRO A N 1
ATOM 1079 C CA . PRO A 1 131 ? -0.279 11.539 -14.058 1.00 81.44 131 PRO A CA 1
ATOM 1080 C C . PRO A 1 131 ? 0.523 10.255 -13.800 1.00 81.44 131 PRO A C 1
ATOM 1082 O O . PRO A 1 131 ? 0.753 9.882 -12.659 1.00 81.44 131 PRO A O 1
ATOM 1085 N N . GLN A 1 132 ? 1.016 9.595 -14.852 1.00 85.19 132 GLN A N 1
ATOM 1086 C CA . GLN A 1 132 ? 1.971 8.475 -14.762 1.00 85.19 132 GLN A CA 1
ATOM 1087 C C . GLN A 1 132 ? 1.478 7.220 -14.017 1.00 85.19 132 GLN A C 1
ATOM 1089 O O . GLN A 1 132 ? 2.273 6.303 -13.775 1.00 85.19 132 GLN A O 1
ATOM 1094 N N . ILE A 1 133 ? 0.192 7.122 -13.668 1.00 88.00 133 ILE A N 1
ATOM 1095 C CA . ILE A 1 133 ? -0.359 5.961 -12.954 1.00 88.00 133 ILE A CA 1
ATOM 1096 C C . ILE A 1 133 ? -0.136 4.649 -13.720 1.00 88.00 133 ILE A C 1
ATOM 1098 O O . ILE A 1 133 ? 0.123 3.595 -13.128 1.00 88.00 133 ILE A O 1
ATOM 1102 N N . GLU A 1 134 ? -0.138 4.723 -15.049 1.00 90.44 134 GLU A N 1
ATOM 1103 C CA . GLU A 1 134 ? 0.195 3.642 -15.963 1.00 90.44 134 GLU A CA 1
ATOM 1104 C C . GLU A 1 134 ? 1.628 3.125 -15.767 1.00 90.44 134 GLU A C 1
ATOM 1106 O O . GLU A 1 134 ? 1.848 1.914 -15.779 1.00 90.44 134 GLU A O 1
ATOM 1111 N N . ALA A 1 135 ? 2.602 3.999 -15.497 1.00 89.12 135 ALA A N 1
ATOM 1112 C CA . ALA A 1 135 ? 3.999 3.609 -15.315 1.00 89.12 135 ALA A CA 1
ATOM 1113 C C . ALA A 1 135 ? 4.212 2.851 -13.993 1.00 89.12 135 ALA A C 1
ATOM 1115 O O . ALA A 1 135 ? 4.906 1.826 -13.962 1.00 89.12 135 ALA A O 1
ATOM 1116 N N . PHE A 1 136 ? 3.580 3.302 -12.904 1.00 89.44 136 PHE A N 1
ATOM 1117 C CA . PHE A 1 136 ? 3.624 2.597 -11.615 1.00 89.44 136 PHE A CA 1
ATOM 1118 C C . PHE A 1 136 ? 2.929 1.245 -11.701 1.00 89.44 136 PHE A C 1
ATOM 1120 O O . PHE A 1 136 ? 3.470 0.233 -11.242 1.00 89.44 136 PHE A O 1
ATOM 1127 N N . THR A 1 137 ? 1.773 1.219 -12.360 1.00 94.19 137 THR A N 1
ATOM 1128 C CA . THR A 1 137 ? 0.989 -0.002 -12.519 1.00 94.19 137 THR A CA 1
ATOM 1129 C C . THR A 1 137 ? 1.698 -1.010 -13.428 1.00 94.19 137 THR A C 1
ATOM 1131 O O . THR A 1 137 ? 1.733 -2.201 -13.120 1.00 94.19 137 THR A O 1
ATOM 1134 N N . ALA A 1 138 ? 2.377 -0.559 -14.487 1.00 94.19 138 ALA A N 1
ATOM 1135 C CA . ALA A 1 138 ? 3.223 -1.421 -15.311 1.00 94.19 138 ALA A CA 1
ATOM 1136 C C . ALA A 1 138 ? 4.366 -2.050 -14.495 1.00 94.19 138 ALA A C 1
ATOM 1138 O O . ALA A 1 138 ? 4.640 -3.246 -14.627 1.00 94.19 138 ALA A O 1
ATOM 1139 N N . CYS A 1 139 ? 5.007 -1.293 -13.596 1.00 93.25 139 CYS A N 1
ATOM 1140 C CA . CYS A 1 139 ? 6.006 -1.853 -12.679 1.00 93.25 139 CYS A CA 1
ATOM 1141 C C . CYS A 1 139 ? 5.409 -2.953 -11.780 1.00 93.25 139 CYS A C 1
ATOM 1143 O O . CYS A 1 139 ? 6.063 -3.961 -11.512 1.00 93.25 139 CYS A O 1
ATOM 1145 N N . GLU A 1 140 ? 4.175 -2.782 -11.309 1.00 95.44 140 GLU A N 1
ATOM 1146 C CA . GLU A 1 140 ? 3.477 -3.753 -10.455 1.00 95.44 140 GLU A CA 1
ATOM 1147 C C . GLU A 1 140 ? 3.080 -5.024 -11.209 1.00 95.44 140 GLU A C 1
ATOM 1149 O O . GLU A 1 140 ? 3.305 -6.124 -10.703 1.00 95.44 140 GLU A O 1
ATOM 1154 N N . ILE A 1 141 ? 2.592 -4.899 -12.447 1.00 97.00 141 ILE A N 1
ATOM 1155 C CA . ILE A 1 141 ? 2.341 -6.051 -13.327 1.00 97.00 141 ILE A CA 1
ATOM 1156 C C . ILE A 1 141 ? 3.630 -6.854 -13.502 1.00 97.00 141 ILE A C 1
ATOM 1158 O O . ILE A 1 141 ? 3.648 -8.060 -13.255 1.00 97.00 141 ILE A O 1
ATOM 1162 N N . ASN A 1 142 ? 4.729 -6.190 -13.867 1.00 95.94 142 ASN A N 1
ATOM 1163 C CA . ASN A 1 142 ? 6.014 -6.854 -14.084 1.00 95.94 142 ASN A CA 1
ATOM 1164 C C . ASN A 1 142 ? 6.540 -7.559 -12.832 1.00 95.94 142 ASN A C 1
ATOM 1166 O O . ASN A 1 142 ? 7.141 -8.629 -12.926 1.00 95.94 142 ASN A O 1
ATOM 1170 N N . HIS A 1 143 ? 6.286 -6.999 -11.650 1.00 95.62 143 HIS A N 1
ATOM 1171 C CA . HIS A 1 143 ? 6.614 -7.650 -10.386 1.00 95.62 143 HIS A CA 1
ATOM 1172 C C . HIS A 1 143 ? 5.810 -8.916 -10.142 1.00 95.62 143 HIS A C 1
ATOM 1174 O O . HIS A 1 143 ? 6.396 -9.946 -9.804 1.00 95.62 143 HIS A O 1
ATOM 1180 N N . ILE A 1 144 ? 4.496 -8.867 -10.357 1.00 96.44 144 ILE A N 1
ATOM 1181 C CA . ILE A 1 144 ? 3.628 -10.040 -10.228 1.00 96.44 144 ILE A CA 1
ATOM 1182 C C . ILE A 1 144 ? 4.090 -11.125 -11.205 1.00 96.44 144 ILE A C 1
ATOM 1184 O O . ILE A 1 144 ? 4.296 -12.268 -10.800 1.00 96.44 144 ILE A O 1
ATOM 1188 N N . VAL A 1 145 ? 4.337 -10.769 -12.467 1.00 95.62 145 VAL A N 1
ATOM 1189 C CA . VAL A 1 145 ? 4.826 -11.691 -13.504 1.00 95.62 145 VAL A CA 1
ATOM 1190 C C . VAL A 1 145 ? 6.158 -12.326 -13.101 1.00 95.62 145 VAL A C 1
ATOM 1192 O O . VAL A 1 145 ? 6.312 -13.542 -13.204 1.00 95.62 145 VAL A O 1
ATOM 1195 N N . ALA A 1 146 ? 7.102 -11.535 -12.586 1.00 93.44 146 ALA A N 1
ATOM 1196 C CA . ALA A 1 146 ? 8.422 -12.022 -12.192 1.00 93.44 146 ALA A CA 1
ATOM 1197 C C . ALA A 1 146 ? 8.406 -12.915 -10.938 1.00 93.44 146 ALA A C 1
ATOM 1199 O O . ALA A 1 146 ? 9.300 -13.744 -10.773 1.00 93.44 146 ALA A O 1
ATOM 1200 N N . THR A 1 147 ? 7.425 -12.753 -10.043 1.00 93.12 147 THR A N 1
ATOM 1201 C CA . THR A 1 147 ? 7.453 -13.378 -8.706 1.00 93.12 147 THR A CA 1
ATOM 1202 C C . THR A 1 147 ? 6.367 -14.423 -8.459 1.00 93.12 147 THR A C 1
ATOM 1204 O O . THR A 1 147 ? 6.520 -15.247 -7.558 1.00 93.12 147 THR A O 1
ATOM 1207 N N . CYS A 1 148 ? 5.287 -14.455 -9.245 1.00 94.31 148 CYS A N 1
ATOM 1208 C CA . CYS A 1 148 ? 4.149 -15.342 -8.979 1.00 94.31 148 CYS A CA 1
ATOM 1209 C C . CYS A 1 148 ? 4.419 -16.831 -9.259 1.00 94.31 148 CYS A C 1
ATOM 1211 O O . CYS A 1 148 ? 3.645 -17.684 -8.818 1.00 94.31 148 CYS A O 1
ATOM 1213 N N . GLY A 1 149 ? 5.478 -17.152 -10.012 1.00 93.44 149 GLY A N 1
ATOM 1214 C CA . GLY A 1 149 ? 5.832 -18.525 -10.388 1.00 93.44 149 GLY A CA 1
ATOM 1215 C C . GLY A 1 149 ? 4.829 -19.206 -11.328 1.00 93.44 149 GLY A C 1
ATOM 1216 O O . GLY A 1 149 ? 4.863 -20.426 -11.475 1.00 93.44 149 GLY A O 1
ATOM 1217 N N . LYS A 1 150 ? 3.917 -18.446 -11.949 1.00 94.69 150 LYS A N 1
ATOM 1218 C CA . LYS A 1 150 ? 2.906 -18.942 -12.893 1.00 94.69 150 LYS A CA 1
ATOM 1219 C C . LYS A 1 150 ? 3.021 -18.210 -14.225 1.00 94.69 150 LYS A C 1
ATOM 1221 O O . LYS A 1 150 ? 3.387 -17.041 -14.271 1.00 94.69 150 LYS A O 1
ATOM 1226 N N . LYS A 1 151 ? 2.651 -18.887 -15.313 1.00 95.81 151 LYS A N 1
ATOM 1227 C CA . LYS A 1 151 ? 2.451 -18.229 -16.607 1.00 95.81 151 LYS A CA 1
ATOM 1228 C C . LYS A 1 151 ? 1.128 -17.463 -16.563 1.00 95.81 151 LYS A C 1
ATOM 1230 O O . LYS A 1 151 ? 0.093 -18.071 -16.302 1.00 95.81 151 LYS A O 1
ATOM 1235 N N . LEU A 1 152 ? 1.184 -16.159 -16.806 1.00 97.06 152 LEU A N 1
ATOM 1236 C CA . LEU A 1 152 ? 0.018 -15.277 -16.870 1.00 97.06 152 LEU A CA 1
ATOM 1237 C C . LEU A 1 152 ? -0.276 -14.899 -18.323 1.00 97.06 152 LEU A C 1
ATOM 1239 O O . LEU A 1 152 ? 0.634 -14.868 -19.155 1.00 97.06 152 LEU A O 1
ATOM 1243 N N . LEU A 1 153 ? -1.544 -14.630 -18.618 1.00 96.69 153 LEU A N 1
ATOM 1244 C CA . LEU A 1 153 ? -1.979 -14.086 -19.903 1.00 96.69 153 LEU A CA 1
ATOM 1245 C C . LEU A 1 153 ? -1.872 -12.560 -19.846 1.00 96.69 153 LEU A C 1
ATOM 1247 O O . LEU A 1 153 ? -2.409 -11.949 -18.925 1.00 96.69 153 LEU A O 1
ATOM 1251 N N . LEU A 1 154 ? -1.158 -11.968 -20.806 1.00 94.69 154 LEU A N 1
ATOM 1252 C CA . LEU A 1 154 ? -0.867 -10.528 -20.876 1.00 94.69 154 LEU A CA 1
ATOM 1253 C C . LEU A 1 154 ? -1.116 -9.971 -22.286 1.00 94.69 154 LEU A C 1
ATOM 1255 O O . LEU A 1 154 ? -0.529 -8.964 -22.664 1.00 94.69 154 LEU A O 1
ATOM 1259 N N . ASP A 1 155 ? -1.960 -10.633 -23.081 1.00 92.62 155 ASP A N 1
ATOM 1260 C CA . ASP A 1 155 ? -2.167 -10.304 -24.501 1.00 92.62 155 ASP A CA 1
ATOM 1261 C C . ASP A 1 155 ? -2.710 -8.882 -24.713 1.00 92.62 155 ASP A C 1
ATOM 1263 O O . ASP A 1 155 ? -2.543 -8.303 -25.783 1.00 92.62 155 ASP A O 1
ATOM 1267 N N . SER A 1 156 ? -3.339 -8.309 -23.684 1.00 91.38 156 SER A N 1
ATOM 1268 C CA . SER A 1 156 ? -3.832 -6.935 -23.686 1.00 91.38 156 SER A CA 1
ATOM 1269 C C . SER A 1 156 ? -2.752 -5.879 -23.448 1.00 91.38 156 SER A C 1
ATOM 1271 O O . SER A 1 156 ? -3.053 -4.701 -23.594 1.00 91.38 156 SER A O 1
ATOM 1273 N N . LEU A 1 157 ? -1.542 -6.248 -23.024 1.00 94.00 157 LEU A N 1
ATOM 1274 C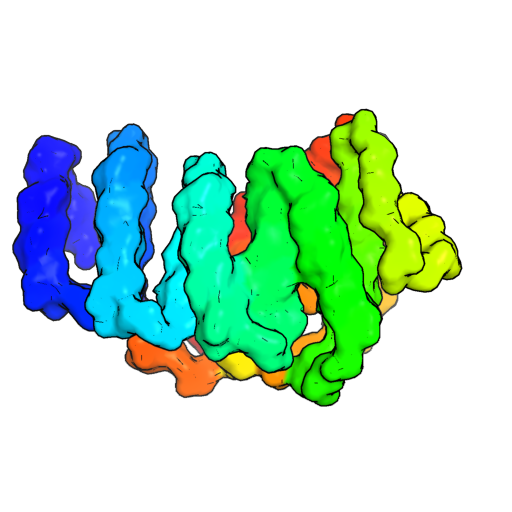 CA . LEU A 1 157 ? -0.473 -5.305 -22.691 1.00 94.00 157 LEU A CA 1
ATOM 1275 C C . LEU A 1 157 ? 0.535 -5.211 -23.844 1.00 94.00 157 LEU A C 1
ATOM 1277 O O . LEU A 1 157 ? 0.899 -6.227 -24.439 1.00 94.00 157 LEU A O 1
ATOM 1281 N N . ASP A 1 158 ? 1.031 -4.005 -24.138 1.00 93.44 158 ASP A N 1
ATOM 1282 C CA . ASP A 1 158 ? 2.151 -3.852 -25.073 1.00 93.44 158 ASP A CA 1
ATOM 1283 C C . ASP A 1 158 ? 3.354 -4.665 -24.566 1.00 93.44 158 ASP A C 1
ATOM 1285 O O . ASP A 1 158 ? 3.808 -4.516 -23.429 1.00 93.44 158 ASP A O 1
ATOM 1289 N N . LYS A 1 159 ? 3.895 -5.526 -25.432 1.00 91.69 159 LYS A N 1
ATOM 1290 C CA . LYS A 1 159 ? 5.051 -6.378 -25.137 1.00 91.69 159 LYS A CA 1
ATOM 1291 C C . LYS A 1 159 ? 6.278 -5.571 -24.719 1.00 91.69 159 LYS A C 1
ATOM 1293 O O . LYS A 1 159 ? 7.084 -6.080 -23.945 1.00 91.69 159 LYS A O 1
ATOM 1298 N N . ASN A 1 160 ? 6.406 -4.326 -25.178 1.00 92.31 160 ASN A N 1
ATOM 1299 C CA . ASN A 1 160 ? 7.490 -3.427 -24.777 1.00 92.31 160 ASN A CA 1
ATOM 1300 C C . ASN A 1 160 ? 7.418 -3.026 -23.295 1.00 92.31 160 ASN A C 1
ATOM 1302 O O . ASN A 1 160 ? 8.434 -2.650 -22.713 1.00 92.31 160 ASN A O 1
ATOM 1306 N N . LEU A 1 161 ? 6.240 -3.131 -22.674 1.00 91.75 161 LEU A N 1
ATOM 1307 C CA . LEU A 1 161 ? 6.031 -2.864 -21.252 1.00 91.75 161 LEU A CA 1
ATOM 1308 C C . LEU A 1 161 ? 6.278 -4.100 -20.378 1.00 91.75 161 LEU A C 1
ATOM 1310 O O . LEU A 1 161 ? 6.251 -3.980 -19.156 1.00 91.75 161 LEU A O 1
ATOM 1314 N N . ILE A 1 162 ? 6.525 -5.279 -20.963 1.00 92.56 162 ILE A N 1
ATOM 1315 C CA . ILE A 1 162 ? 6.759 -6.528 -20.227 1.00 92.56 162 ILE A CA 1
ATOM 1316 C C . ILE A 1 162 ? 8.264 -6.724 -20.038 1.00 92.56 162 ILE A C 1
ATOM 1318 O O . ILE A 1 162 ? 8.956 -7.318 -20.865 1.00 92.56 162 ILE A O 1
ATOM 1322 N N . MET A 1 163 ? 8.785 -6.226 -18.921 1.00 90.81 163 MET A N 1
ATOM 1323 C CA . MET A 1 163 ? 10.190 -6.344 -18.557 1.00 90.81 163 MET A CA 1
ATOM 1324 C C . MET A 1 163 ? 10.364 -6.408 -17.039 1.00 90.81 163 MET A C 1
ATOM 1326 O O . MET A 1 163 ? 9.863 -5.568 -16.296 1.00 90.81 163 MET A O 1
ATOM 1330 N N . ALA A 1 164 ? 11.148 -7.375 -16.562 1.00 87.31 164 ALA A N 1
ATOM 1331 C CA . ALA A 1 164 ? 11.531 -7.421 -15.156 1.00 87.31 164 ALA A CA 1
ATOM 1332 C C . ALA A 1 164 ? 12.423 -6.216 -14.804 1.00 87.31 164 ALA A C 1
ATOM 1334 O O . ALA A 1 164 ? 13.481 -6.016 -15.403 1.00 87.31 164 ALA A O 1
ATOM 1335 N N . MET A 1 165 ? 12.026 -5.444 -13.790 1.00 89.12 165 MET A N 1
ATOM 1336 C CA . MET A 1 165 ? 12.726 -4.225 -13.359 1.00 89.12 165 MET A CA 1
ATOM 1337 C C . MET A 1 165 ? 13.257 -4.321 -11.916 1.00 89.12 165 MET A C 1
ATOM 1339 O O . MET A 1 165 ? 12.990 -3.431 -11.115 1.00 89.12 165 MET A O 1
ATOM 1343 N N . PRO A 1 166 ? 13.996 -5.378 -11.523 1.00 94.00 166 PRO A N 1
ATOM 1344 C CA . PRO A 1 166 ? 14.370 -5.561 -10.126 1.00 94.00 166 PRO A CA 1
ATOM 1345 C C . PRO A 1 166 ? 15.239 -4.406 -9.610 1.00 94.00 166 PRO A C 1
ATOM 1347 O O . PRO A 1 166 ? 16.168 -3.955 -10.291 1.00 94.00 166 PRO A O 1
ATOM 1350 N N . VAL A 1 167 ? 14.970 -3.975 -8.377 1.00 95.25 167 VAL A N 1
ATOM 1351 C CA . VAL A 1 167 ? 15.713 -2.905 -7.692 1.00 95.25 167 VAL A CA 1
ATOM 1352 C C . VAL A 1 167 ? 16.153 -3.348 -6.300 1.00 95.25 167 VAL A C 1
ATOM 1354 O O . VAL A 1 167 ? 15.569 -4.252 -5.701 1.00 95.25 167 VAL A O 1
ATOM 1357 N N . ASP A 1 168 ? 17.225 -2.745 -5.790 1.00 96.19 168 ASP A N 1
ATOM 1358 C CA . ASP A 1 168 ? 17.770 -3.083 -4.475 1.00 96.19 168 ASP A CA 1
ATOM 1359 C C . ASP A 1 168 ? 16.904 -2.493 -3.348 1.00 96.19 168 ASP A C 1
ATOM 1361 O O . ASP A 1 168 ? 16.653 -3.190 -2.365 1.00 96.19 168 ASP A O 1
ATOM 1365 N N . VAL A 1 169 ? 16.379 -1.272 -3.519 1.00 95.88 169 VAL A N 1
ATOM 1366 C CA . VAL A 1 169 ? 15.410 -0.644 -2.602 1.00 95.88 169 VAL A CA 1
ATOM 1367 C C . VAL A 1 169 ? 14.270 -0.003 -3.398 1.00 95.88 169 VAL A C 1
ATOM 1369 O O . VAL A 1 169 ? 14.512 0.662 -4.409 1.00 95.88 169 VAL A O 1
ATOM 1372 N N . ARG A 1 170 ? 13.032 -0.197 -2.928 1.00 95.50 170 ARG A N 1
ATOM 1373 C CA . ARG A 1 170 ? 11.827 0.506 -3.398 1.00 95.50 170 ARG A CA 1
ATOM 1374 C C . ARG A 1 170 ? 11.006 0.953 -2.194 1.00 95.50 170 ARG A C 1
ATOM 1376 O O . ARG A 1 170 ? 10.775 0.153 -1.294 1.00 95.50 170 ARG A O 1
ATOM 1383 N N . VAL A 1 171 ? 10.551 2.196 -2.190 1.00 95.50 171 VAL A N 1
ATOM 1384 C CA . VAL A 1 171 ? 9.619 2.724 -1.189 1.00 95.50 171 VAL A CA 1
ATOM 1385 C C . VAL A 1 171 ? 8.391 3.229 -1.921 1.00 95.50 171 VAL A C 1
ATOM 1387 O O . VAL A 1 171 ? 8.529 3.914 -2.927 1.00 95.50 171 VAL A O 1
ATOM 1390 N N . VAL A 1 172 ? 7.210 2.850 -1.449 1.00 93.31 172 VAL A N 1
ATOM 1391 C CA . VAL A 1 172 ? 5.923 3.300 -1.983 1.00 93.31 172 VAL A CA 1
ATOM 1392 C C . VAL A 1 172 ? 5.128 3.862 -0.821 1.00 93.31 172 VAL A C 1
ATOM 1394 O O . VAL A 1 172 ? 4.954 3.152 0.166 1.00 93.31 172 VAL A O 1
ATOM 1397 N N . ILE A 1 173 ? 4.641 5.092 -0.923 1.00 90.94 173 ILE A N 1
ATOM 1398 C CA . ILE A 1 173 ? 3.619 5.595 -0.002 1.00 90.94 173 ILE A CA 1
ATOM 1399 C C . ILE A 1 173 ? 2.269 5.646 -0.709 1.00 90.94 173 ILE A C 1
ATOM 1401 O O . ILE A 1 173 ? 2.183 6.032 -1.870 1.00 90.94 173 ILE A O 1
ATOM 1405 N N . ASN A 1 174 ? 1.223 5.225 -0.008 1.00 87.25 174 ASN A N 1
ATOM 1406 C CA . ASN A 1 174 ? -0.172 5.422 -0.388 1.00 87.25 174 ASN A CA 1
ATOM 1407 C C . ASN A 1 174 ? -0.879 6.101 0.788 1.00 87.25 174 ASN A C 1
ATOM 1409 O O . ASN A 1 174 ? -0.445 5.956 1.933 1.00 87.25 174 ASN A O 1
ATOM 1413 N N . TRP A 1 175 ? -1.979 6.795 0.533 1.00 84.75 175 TRP A N 1
ATOM 1414 C CA . TRP A 1 175 ? -2.780 7.410 1.585 1.00 84.75 175 TRP A CA 1
ATOM 1415 C C . TRP A 1 175 ? -4.267 7.306 1.284 1.00 84.75 175 TRP A C 1
ATOM 1417 O O . TRP A 1 175 ? -4.687 7.028 0.161 1.00 84.75 175 TRP A O 1
ATOM 1427 N N . ASP A 1 176 ? -5.062 7.486 2.329 1.00 73.75 176 ASP A N 1
ATOM 1428 C CA . ASP A 1 176 ? -6.496 7.231 2.314 1.00 73.75 176 ASP A CA 1
ATOM 1429 C C . ASP A 1 176 ? -7.368 8.469 2.048 1.00 73.75 176 ASP A C 1
ATOM 1431 O O . ASP A 1 176 ? -8.585 8.330 1.950 1.00 73.75 176 ASP A O 1
ATOM 1435 N N . ALA A 1 177 ? -6.784 9.660 1.896 1.00 70.75 177 ALA A N 1
ATOM 1436 C CA . ALA A 1 177 ? -7.506 10.898 1.592 1.00 70.75 177 ALA A CA 1
ATOM 1437 C C . ALA A 1 177 ? -7.349 11.347 0.132 1.00 70.75 177 ALA A C 1
ATOM 1439 O O . ALA A 1 177 ? -6.240 11.388 -0.391 1.00 70.75 177 ALA A O 1
ATOM 1440 N N . ASP A 1 178 ? -8.457 11.730 -0.513 1.00 67.44 178 ASP A N 1
ATOM 1441 C CA . ASP A 1 178 ? -8.385 12.425 -1.808 1.00 67.44 178 ASP A CA 1
ATOM 1442 C C . ASP A 1 178 ? -7.897 13.866 -1.610 1.00 67.44 178 ASP A C 1
ATOM 1444 O O . ASP A 1 178 ? -8.073 14.436 -0.526 1.00 67.44 178 ASP A O 1
ATOM 1448 N N . ASN A 1 179 ? -7.346 14.470 -2.667 1.00 61.72 179 ASN A N 1
ATOM 1449 C CA . ASN A 1 179 ? -6.862 15.859 -2.675 1.00 61.72 179 ASN A CA 1
ATOM 1450 C C . ASN A 1 179 ? -5.951 16.178 -1.480 1.00 61.72 179 ASN A C 1
ATOM 1452 O O . ASN A 1 179 ? -6.128 17.173 -0.769 1.00 61.72 179 ASN A O 1
ATOM 1456 N N . CYS A 1 180 ? -5.018 15.270 -1.225 1.00 68.69 180 CYS A N 1
ATOM 1457 C CA . CYS A 1 180 ? -4.061 15.355 -0.144 1.00 68.69 180 CYS A CA 1
ATOM 1458 C C . CYS A 1 180 ? -2.664 15.437 -0.752 1.00 68.69 180 CYS A C 1
ATOM 1460 O O . CYS A 1 180 ? -2.301 14.574 -1.545 1.00 68.69 180 CYS A O 1
ATOM 1462 N N . ASP A 1 181 ? -1.908 16.457 -0.360 1.00 71.94 181 ASP A N 1
ATOM 1463 C CA . ASP A 1 181 ? -0.555 16.700 -0.850 1.00 71.94 181 ASP A CA 1
ATOM 1464 C C . ASP A 1 181 ? 0.457 16.098 0.145 1.00 71.94 181 ASP A C 1
ATOM 1466 O O . ASP A 1 181 ? 0.572 16.535 1.303 1.00 71.94 181 ASP A O 1
ATOM 1470 N N . MET A 1 182 ? 1.100 15.007 -0.280 1.00 79.69 182 MET A N 1
ATOM 1471 C CA . MET A 1 182 ? 2.094 14.262 0.490 1.00 79.69 182 MET A CA 1
ATOM 1472 C C . MET A 1 182 ? 3.328 13.981 -0.357 1.00 79.69 182 MET A C 1
ATOM 1474 O O . MET A 1 182 ? 3.260 13.180 -1.287 1.00 79.69 182 MET A O 1
ATOM 1478 N N . ASP A 1 183 ? 4.475 14.493 0.081 1.00 85.12 183 ASP A N 1
ATOM 1479 C CA . ASP A 1 183 ? 5.753 14.134 -0.526 1.00 85.12 183 ASP A CA 1
ATOM 1480 C C . ASP A 1 183 ? 6.442 13.015 0.248 1.00 85.12 183 ASP A C 1
ATOM 1482 O O . ASP A 1 183 ? 6.699 13.114 1.452 1.00 85.12 183 ASP A O 1
ATOM 1486 N N . LEU A 1 184 ? 6.895 11.998 -0.461 1.00 91.81 184 LEU A N 1
ATOM 1487 C CA . LEU A 1 184 ? 7.874 11.040 0.003 1.00 91.81 184 LEU A CA 1
ATOM 1488 C C . LEU A 1 184 ? 9.267 11.666 -0.027 1.00 91.81 184 LEU A C 1
ATOM 1490 O O . LEU A 1 184 ? 9.778 12.100 -1.055 1.00 91.81 184 LEU A O 1
ATOM 1494 N N . TRP A 1 185 ? 9.940 11.650 1.115 1.00 94.25 185 TRP A N 1
ATOM 1495 C CA . TRP A 1 185 ? 11.335 12.051 1.222 1.00 94.25 185 TRP A CA 1
ATOM 1496 C C . TRP A 1 185 ? 12.179 10.839 1.595 1.00 94.25 185 TRP A C 1
ATOM 1498 O O . TRP A 1 185 ? 11.904 10.142 2.577 1.00 94.25 185 TRP A O 1
ATOM 1508 N N . VAL A 1 186 ? 13.245 10.599 0.833 1.00 95.81 186 VAL A N 1
ATOM 1509 C CA . VAL A 1 186 ? 14.211 9.539 1.134 1.00 95.81 186 VAL A CA 1
ATOM 1510 C C . VAL A 1 186 ? 15.613 10.120 1.205 1.00 95.81 186 VAL A C 1
ATOM 1512 O O . VAL A 1 186 ? 16.138 10.593 0.204 1.00 95.81 186 VAL A O 1
ATOM 1515 N N . THR A 1 187 ? 16.241 10.054 2.378 1.00 96.31 187 THR A N 1
ATOM 1516 C CA . THR A 1 187 ? 17.658 10.406 2.542 1.00 96.31 187 THR A CA 1
ATOM 1517 C C . THR A 1 187 ? 18.510 9.152 2.430 1.00 96.31 187 THR A C 1
ATOM 1519 O O . THR A 1 187 ? 18.283 8.180 3.157 1.00 96.31 187 THR A O 1
ATOM 1522 N N . ASP A 1 188 ? 19.481 9.167 1.522 1.00 94.00 188 ASP A N 1
ATOM 1523 C CA . ASP A 1 188 ? 20.386 8.049 1.274 1.00 94.00 188 ASP A CA 1
ATOM 1524 C C . ASP A 1 188 ? 21.528 7.964 2.321 1.00 94.00 188 ASP A C 1
ATOM 1526 O O . ASP A 1 188 ? 21.705 8.867 3.148 1.00 94.00 188 ASP A O 1
ATOM 1530 N N . PRO A 1 189 ? 22.343 6.890 2.312 1.00 94.88 189 PRO A N 1
ATOM 1531 C CA . PRO A 1 189 ? 23.468 6.749 3.238 1.00 94.88 189 PRO A CA 1
ATOM 1532 C C . PRO A 1 189 ? 24.535 7.851 3.144 1.00 94.88 189 PRO A C 1
ATOM 1534 O O . PRO A 1 189 ? 25.274 8.058 4.105 1.00 94.88 189 PRO A O 1
ATOM 1537 N N . GLN A 1 190 ? 24.620 8.555 2.012 1.00 93.56 190 GLN A N 1
ATOM 1538 C CA . GLN A 1 190 ? 25.538 9.674 1.783 1.00 93.56 190 GLN A CA 1
ATOM 1539 C C . GLN A 1 190 ? 24.948 11.017 2.241 1.00 93.56 190 GLN A C 1
ATOM 1541 O O . GLN A 1 190 ? 25.568 12.054 2.026 1.00 93.56 190 GLN A O 1
ATOM 1546 N N . GLN A 1 191 ? 23.798 10.993 2.925 1.00 94.81 191 GLN A N 1
ATOM 1547 C CA . GLN A 1 191 ? 23.061 12.164 3.408 1.00 94.81 191 GLN A CA 1
ATOM 1548 C C . GLN A 1 191 ? 22.434 13.013 2.294 1.00 94.81 191 GLN A C 1
ATOM 1550 O O . GLN A 1 191 ? 22.035 14.153 2.534 1.00 94.81 191 GLN A O 1
ATOM 1555 N N . GLU A 1 192 ? 22.284 12.458 1.091 1.00 95.50 192 GLU A N 1
ATOM 1556 C CA . GLU A 1 192 ? 21.590 13.122 -0.004 1.00 95.50 192 GLU A CA 1
ATOM 1557 C C . GLU A 1 192 ? 20.087 12.845 0.085 1.00 95.50 192 GLU A C 1
ATOM 1559 O O . GLU A 1 192 ? 19.653 11.691 0.137 1.00 95.50 192 GLU A O 1
ATOM 1564 N N . LYS A 1 193 ? 19.279 13.909 0.130 1.00 95.31 193 LYS A N 1
ATOM 1565 C CA . LYS A 1 193 ? 17.818 13.811 0.204 1.00 95.31 193 LYS A CA 1
ATOM 1566 C C . LYS A 1 193 ? 17.209 13.810 -1.197 1.00 95.31 193 LYS A C 1
ATOM 1568 O O . LYS A 1 193 ? 17.387 14.765 -1.944 1.00 95.31 193 LYS A O 1
ATOM 1573 N N . CYS A 1 194 ? 16.434 12.775 -1.499 1.00 94.12 194 CYS A N 1
ATOM 1574 C CA . CYS A 1 194 ? 15.617 12.639 -2.699 1.00 94.12 194 CYS A CA 1
ATOM 1575 C C . CYS A 1 194 ? 14.156 12.986 -2.392 1.00 94.12 194 CYS A C 1
ATOM 1577 O O . CYS A 1 194 ? 13.576 12.407 -1.471 1.00 94.12 194 CYS A O 1
ATOM 1579 N N . PHE A 1 195 ? 13.588 13.926 -3.144 1.00 92.06 195 PHE A N 1
ATOM 1580 C CA . PHE A 1 195 ? 12.188 14.370 -3.067 1.00 92.06 195 PHE A CA 1
ATOM 1581 C C . PHE A 1 195 ? 11.820 15.130 -4.353 1.00 92.06 195 PHE A C 1
ATOM 1583 O O . PHE A 1 195 ? 12.692 15.301 -5.205 1.00 92.06 195 PHE A O 1
ATOM 1590 N N . TYR A 1 196 ? 10.582 15.608 -4.514 1.00 84.75 196 TYR A N 1
ATOM 1591 C CA . TYR A 1 196 ? 10.097 16.174 -5.786 1.00 84.75 196 TYR A CA 1
ATOM 1592 C C . TYR A 1 196 ? 11.023 17.236 -6.422 1.00 84.75 196 TYR A C 1
ATOM 1594 O O . TYR A 1 196 ? 11.247 17.212 -7.633 1.00 84.75 196 TYR A O 1
ATOM 1602 N N . SER A 1 197 ? 11.627 18.132 -5.624 1.00 87.06 197 SER A N 1
ATOM 1603 C CA . SER A 1 197 ? 12.541 19.174 -6.135 1.00 87.06 197 SER A CA 1
ATOM 1604 C C . SER A 1 197 ? 13.947 18.658 -6.468 1.00 87.06 197 SER A C 1
ATOM 1606 O O . SER A 1 197 ? 14.659 19.280 -7.254 1.00 87.06 197 SER A O 1
ATOM 1608 N N . TYR A 1 198 ? 14.358 17.530 -5.883 1.00 91.25 198 TYR A N 1
ATOM 1609 C CA . TYR A 1 198 ? 15.646 16.869 -6.127 1.00 91.25 198 TYR A CA 1
ATOM 1610 C C . TYR A 1 198 ? 15.398 15.379 -6.409 1.00 91.25 198 TYR A C 1
ATOM 1612 O O . TYR A 1 198 ? 15.662 14.517 -5.562 1.00 91.25 198 TYR A O 1
ATOM 1620 N N . PRO A 1 199 ? 14.839 15.051 -7.589 1.00 91.31 199 PRO A N 1
ATOM 1621 C CA . PRO A 1 199 ? 14.246 13.742 -7.834 1.00 91.31 199 PRO A CA 1
ATOM 1622 C C . PRO A 1 199 ? 15.260 12.647 -8.176 1.00 91.31 199 PRO A C 1
ATOM 1624 O O . PRO A 1 199 ? 14.861 11.508 -8.412 1.00 91.31 199 PRO A O 1
ATOM 1627 N N . LEU A 1 200 ? 16.554 12.973 -8.241 1.00 93.62 200 LEU A N 1
ATOM 1628 C CA . LEU A 1 200 ? 17.640 12.049 -8.548 1.00 93.62 200 LEU A CA 1
ATOM 1629 C C . LEU A 1 200 ? 18.833 12.330 -7.631 1.00 93.62 200 LEU A C 1
ATOM 1631 O O . LEU A 1 200 ? 19.341 13.447 -7.627 1.00 93.62 200 LEU A O 1
ATOM 1635 N N . THR A 1 201 ? 19.291 11.315 -6.903 1.00 94.06 201 THR A N 1
ATOM 1636 C CA . THR A 1 201 ? 20.517 11.380 -6.096 1.00 94.06 201 THR A CA 1
ATOM 1637 C C . THR A 1 201 ? 21.740 10.934 -6.895 1.00 94.06 201 THR A C 1
ATOM 1639 O O . THR A 1 201 ? 21.627 10.158 -7.850 1.00 94.06 201 THR A O 1
ATOM 1642 N N . ASN A 1 202 ? 22.939 11.315 -6.454 1.00 92.88 202 ASN A N 1
ATOM 1643 C CA . ASN A 1 202 ? 24.206 10.836 -7.018 1.00 92.88 202 ASN A CA 1
ATOM 1644 C C . ASN A 1 202 ? 24.389 9.317 -6.867 1.00 92.88 202 ASN A C 1
ATOM 1646 O O . ASN A 1 202 ? 25.033 8.680 -7.700 1.00 92.88 202 ASN A O 1
ATOM 1650 N N . SER A 1 203 ? 23.797 8.711 -5.830 1.00 91.44 203 SER A N 1
ATOM 1651 C CA . SER A 1 203 ? 23.738 7.247 -5.667 1.00 91.44 203 SER A CA 1
ATOM 1652 C C . SER A 1 203 ? 22.811 6.547 -6.669 1.00 91.44 203 SER A C 1
ATOM 1654 O O . SER A 1 203 ? 22.790 5.316 -6.727 1.00 91.44 203 SER A O 1
ATOM 1656 N N . GLY A 1 204 ? 22.055 7.298 -7.475 1.00 93.25 204 GLY A N 1
ATOM 1657 C CA . GLY A 1 204 ? 21.115 6.761 -8.458 1.00 93.25 204 GLY A CA 1
ATOM 1658 C C . GLY A 1 204 ? 19.750 6.394 -7.873 1.00 93.25 204 GLY A C 1
ATOM 1659 O O . GLY A 1 204 ? 19.034 5.580 -8.463 1.00 93.25 204 GLY A O 1
ATOM 1660 N N . GLY A 1 205 ? 19.399 6.951 -6.714 1.00 93.81 205 GLY A N 1
ATOM 1661 C CA . GLY A 1 205 ? 18.044 6.923 -6.181 1.00 93.81 205 GLY A CA 1
ATOM 1662 C C . GLY A 1 205 ? 17.164 7.910 -6.929 1.00 93.81 205 GLY A C 1
ATOM 1663 O O . GLY A 1 205 ? 17.584 9.033 -7.187 1.00 93.81 205 GLY A O 1
ATOM 1664 N N . LYS A 1 206 ? 15.964 7.479 -7.308 1.00 92.88 206 LYS A N 1
ATOM 1665 C CA . LYS A 1 206 ? 15.017 8.278 -8.080 1.00 92.88 206 LYS A CA 1
ATOM 1666 C C . LYS A 1 206 ? 13.644 8.247 -7.431 1.00 92.88 206 LYS A C 1
ATOM 1668 O O . LYS A 1 206 ? 13.182 7.164 -7.071 1.00 92.88 206 LYS A O 1
ATOM 1673 N N . ILE A 1 207 ? 12.987 9.398 -7.355 1.00 90.19 207 ILE A N 1
ATOM 1674 C CA . ILE A 1 207 ? 11.581 9.506 -6.960 1.00 90.19 207 ILE A CA 1
ATOM 1675 C C . ILE A 1 207 ? 10.669 9.720 -8.176 1.00 90.19 207 ILE A C 1
ATOM 1677 O O . ILE A 1 207 ? 11.115 10.165 -9.240 1.00 90.19 207 ILE A O 1
ATOM 1681 N N . SER A 1 208 ? 9.407 9.322 -8.043 1.00 82.06 208 SER A N 1
ATOM 1682 C CA . SER A 1 208 ? 8.326 9.629 -8.977 1.00 82.06 208 SER A CA 1
ATOM 1683 C C . SER A 1 208 ? 8.139 11.133 -9.144 1.00 82.06 208 SER A C 1
ATOM 1685 O O . SER A 1 208 ? 8.573 11.922 -8.311 1.00 82.06 208 SER A O 1
ATOM 1687 N N . SER A 1 209 ? 7.475 11.535 -10.226 1.00 70.44 209 SER A N 1
ATOM 1688 C CA . SER A 1 209 ? 6.917 12.885 -10.275 1.00 70.44 209 SER A CA 1
ATOM 1689 C C . SER A 1 209 ? 5.831 13.055 -9.211 1.00 70.44 209 SER A C 1
ATOM 1691 O O . SER A 1 209 ? 5.191 12.077 -8.828 1.00 70.44 209 SER A O 1
ATOM 1693 N N . ASP A 1 210 ? 5.671 14.297 -8.774 1.00 61.28 210 ASP A N 1
ATOM 1694 C CA . ASP A 1 210 ? 4.756 14.734 -7.721 1.00 61.28 210 ASP A CA 1
ATOM 1695 C C . ASP A 1 210 ? 3.275 14.555 -8.123 1.00 61.28 210 ASP A C 1
ATOM 1697 O O . ASP A 1 210 ? 2.879 14.875 -9.254 1.00 61.28 210 ASP A O 1
ATOM 1701 N N . PHE A 1 211 ? 2.474 14.023 -7.194 1.00 61.78 211 PHE A N 1
ATOM 1702 C CA . PHE A 1 211 ? 1.025 13.843 -7.305 1.00 61.78 211 PHE A CA 1
ATOM 1703 C C . PHE A 1 211 ? 0.284 14.864 -6.433 1.00 61.78 211 PHE A C 1
ATOM 1705 O O . PHE A 1 211 ? -0.083 14.586 -5.296 1.00 61.78 211 PHE A O 1
ATOM 1712 N N . THR A 1 212 ? -0.051 16.018 -7.009 1.00 59.72 212 THR A N 1
ATOM 1713 C CA . THR A 1 212 ? -0.691 17.121 -6.263 1.00 59.72 212 THR A CA 1
ATOM 1714 C C . THR A 1 212 ? -2.225 17.079 -6.227 1.00 59.72 212 THR A C 1
ATOM 1716 O O . THR A 1 212 ? -2.847 17.802 -5.450 1.00 59.72 212 THR A O 1
ATOM 1719 N N . GLY A 1 213 ? -2.870 16.273 -7.082 1.00 52.41 213 GLY A N 1
ATOM 1720 C CA . GLY A 1 213 ? -4.313 16.376 -7.371 1.00 52.41 213 GLY A CA 1
ATOM 1721 C C . GLY A 1 213 ? -5.137 15.099 -7.188 1.00 52.41 213 GLY A C 1
ATOM 1722 O O . GLY A 1 213 ? -6.260 15.024 -7.688 1.00 52.41 213 GLY A O 1
ATOM 1723 N N . GLY A 1 214 ? -4.596 14.070 -6.534 1.00 60.03 214 GLY A N 1
ATOM 1724 C CA . GLY A 1 214 ? -5.295 12.795 -6.394 1.00 60.03 214 GLY A CA 1
ATOM 1725 C C . GLY A 1 214 ? -4.764 11.917 -5.270 1.00 60.03 214 GLY A C 1
ATOM 1726 O O . GLY A 1 214 ? -4.060 12.366 -4.369 1.00 60.03 214 GLY A O 1
ATOM 1727 N N . TYR A 1 215 ? -5.120 10.638 -5.330 1.00 63.59 215 TYR A N 1
ATOM 1728 C CA . TYR A 1 215 ? -4.486 9.613 -4.514 1.00 63.59 215 TYR A CA 1
ATOM 1729 C C . TYR A 1 215 ? -3.072 9.361 -5.049 1.00 63.59 215 TYR A C 1
ATOM 1731 O O . TYR A 1 215 ? -2.870 9.364 -6.265 1.00 63.59 215 TYR A O 1
ATOM 1739 N N . GLY A 1 216 ? -2.113 9.118 -4.153 1.00 67.62 216 GLY A N 1
ATOM 1740 C CA . GLY A 1 216 ? -0.787 8.626 -4.528 1.00 67.62 216 GLY A CA 1
ATOM 1741 C C . GLY A 1 216 ? -0.857 7.331 -5.366 1.00 67.62 216 GLY A C 1
ATOM 1742 O O . GLY A 1 216 ? -1.934 6.784 -5.598 1.00 67.62 216 GLY A O 1
ATOM 1743 N N . PRO A 1 217 ? 0.281 6.760 -5.778 1.00 84.88 217 PRO A N 1
ATOM 1744 C CA . PRO A 1 217 ? 1.438 6.670 -4.904 1.00 84.88 217 PRO A CA 1
ATOM 1745 C C . PRO A 1 217 ? 2.556 7.649 -5.238 1.00 84.88 217 PRO A C 1
ATOM 1747 O O . PRO A 1 217 ? 2.785 7.968 -6.399 1.00 84.88 217 PRO A O 1
ATOM 1750 N N . GLU A 1 218 ? 3.372 7.949 -4.231 1.00 88.69 218 GLU A N 1
ATOM 1751 C CA . GLU A 1 218 ? 4.750 8.365 -4.483 1.00 88.69 218 GLU A CA 1
ATOM 1752 C C . GLU A 1 218 ? 5.708 7.190 -4.324 1.00 88.69 218 GLU A C 1
ATOM 1754 O O . GLU A 1 218 ? 5.578 6.358 -3.416 1.00 88.69 218 GLU A O 1
ATOM 1759 N N . VAL A 1 219 ? 6.679 7.104 -5.232 1.00 92.12 219 VAL A N 1
ATOM 1760 C CA . VAL A 1 219 ? 7.566 5.950 -5.352 1.00 92.12 219 VAL A CA 1
ATOM 1761 C C . VAL A 1 219 ? 9.018 6.389 -5.439 1.00 92.12 219 VAL A C 1
ATOM 1763 O O . VAL A 1 219 ? 9.421 7.040 -6.394 1.00 92.12 219 VAL A O 1
ATOM 1766 N N . PHE A 1 220 ? 9.840 5.920 -4.503 1.00 94.81 220 PHE A N 1
ATOM 1767 C CA . PHE A 1 220 ? 11.296 5.975 -4.596 1.00 94.81 220 PHE A CA 1
ATOM 1768 C C . PHE A 1 220 ? 11.859 4.615 -5.021 1.00 94.81 220 PHE A C 1
ATOM 1770 O O . PHE A 1 220 ? 11.439 3.571 -4.517 1.00 94.81 220 PHE A O 1
ATOM 1777 N N . MET A 1 221 ? 12.848 4.605 -5.914 1.00 95.19 221 MET A N 1
ATOM 1778 C CA . MET A 1 221 ? 13.560 3.400 -6.341 1.00 95.19 221 MET A CA 1
ATOM 1779 C C . MET A 1 221 ? 15.057 3.648 -6.499 1.00 95.19 221 MET A C 1
ATOM 1781 O O . MET A 1 221 ? 15.478 4.680 -7.012 1.00 95.19 221 MET A O 1
ATOM 1785 N N . ILE A 1 222 ? 15.864 2.645 -6.157 1.00 95.75 222 ILE A N 1
ATOM 1786 C CA . ILE A 1 222 ? 17.301 2.623 -6.451 1.00 95.75 222 ILE A CA 1
ATOM 1787 C C . ILE A 1 222 ? 17.726 1.221 -6.898 1.00 95.75 222 ILE A C 1
ATOM 1789 O O . ILE A 1 222 ? 17.586 0.224 -6.182 1.00 95.75 222 ILE A O 1
ATOM 1793 N N . LYS A 1 223 ? 18.247 1.125 -8.127 1.00 93.94 223 LYS A N 1
ATOM 1794 C CA . LYS A 1 223 ? 18.590 -0.165 -8.748 1.00 93.94 223 LYS A CA 1
ATOM 1795 C C . LYS A 1 223 ? 19.774 -0.848 -8.066 1.00 93.94 223 LYS A C 1
ATOM 1797 O O . LYS A 1 223 ? 19.744 -2.060 -7.872 1.00 93.94 223 LYS A O 1
ATOM 1802 N N . LYS A 1 224 ? 20.807 -0.077 -7.726 1.00 94.75 224 LYS A N 1
ATOM 1803 C CA . LYS A 1 224 ? 22.017 -0.533 -7.032 1.00 94.75 224 LYS A CA 1
ATOM 1804 C C . LYS A 1 224 ? 22.192 0.325 -5.786 1.00 94.75 224 LYS A C 1
ATOM 1806 O O . LYS A 1 224 ? 22.748 1.411 -5.870 1.00 94.75 224 LYS A O 1
ATOM 1811 N N . ALA A 1 225 ? 21.655 -0.136 -4.664 1.00 94.62 225 ALA A N 1
ATOM 1812 C CA . ALA A 1 225 ? 21.635 0.652 -3.440 1.00 94.62 225 ALA A CA 1
ATOM 1813 C C . ALA A 1 225 ? 23.020 0.666 -2.780 1.00 94.62 225 ALA A C 1
ATOM 1815 O O . ALA A 1 225 ? 23.637 -0.385 -2.587 1.00 94.62 225 ALA A O 1
ATOM 1816 N N . THR A 1 226 ? 23.490 1.853 -2.396 1.00 94.06 226 THR A N 1
ATOM 1817 C CA . THR A 1 226 ? 24.653 2.005 -1.515 1.00 94.06 226 THR A CA 1
ATOM 1818 C C . THR A 1 226 ? 24.351 1.366 -0.163 1.00 94.06 226 THR A C 1
ATOM 1820 O O . THR A 1 226 ? 23.230 1.464 0.348 1.00 94.06 226 THR A O 1
ATOM 1823 N N . ARG A 1 227 ? 25.347 0.696 0.422 1.00 94.38 227 ARG A N 1
ATOM 1824 C CA . ARG A 1 227 ? 25.243 0.103 1.757 1.00 94.38 227 ARG A CA 1
ATOM 1825 C C . ARG A 1 227 ? 25.064 1.198 2.809 1.00 94.38 227 ARG A C 1
ATOM 1827 O O . ARG A 1 227 ? 25.803 2.176 2.810 1.00 94.38 227 ARG A O 1
ATOM 1834 N N . GLY A 1 228 ? 24.130 0.996 3.732 1.00 94.12 228 GLY A N 1
ATOM 1835 C CA . GLY A 1 228 ? 23.882 1.912 4.842 1.00 94.12 228 GLY A CA 1
ATOM 1836 C C . GLY A 1 228 ? 22.400 2.084 5.143 1.00 94.12 228 GLY A C 1
ATOM 1837 O O . GLY A 1 228 ? 21.573 1.259 4.753 1.00 94.12 228 GLY A O 1
ATOM 1838 N N . THR A 1 229 ? 22.077 3.150 5.865 1.00 94.81 229 THR A N 1
ATOM 1839 C CA . THR A 1 229 ? 20.713 3.436 6.309 1.00 94.81 229 THR A CA 1
ATOM 1840 C C . THR A 1 229 ? 20.065 4.467 5.399 1.00 94.81 229 THR A C 1
ATOM 1842 O O . THR A 1 229 ? 20.600 5.556 5.227 1.00 94.81 229 THR A O 1
ATOM 1845 N N . TYR A 1 230 ? 18.892 4.132 4.872 1.00 95.62 230 TYR A N 1
ATOM 1846 C CA . TYR A 1 230 ? 17.999 5.053 4.184 1.00 95.62 230 TYR A CA 1
ATOM 1847 C C . TYR A 1 230 ? 16.966 5.554 5.189 1.00 95.62 230 TYR A C 1
ATOM 1849 O O . TYR A 1 230 ? 16.316 4.745 5.864 1.00 95.62 230 TYR A O 1
ATOM 1857 N N . LYS A 1 231 ? 16.818 6.873 5.308 1.00 96.44 231 LYS A N 1
ATOM 1858 C CA . LYS A 1 231 ? 15.761 7.491 6.114 1.00 96.44 231 LYS A CA 1
ATOM 1859 C C . LYS A 1 231 ? 14.555 7.740 5.218 1.00 96.44 231 LYS A C 1
ATOM 1861 O O . LYS A 1 231 ? 14.713 8.350 4.169 1.00 96.44 231 LYS A O 1
ATOM 1866 N N . VAL A 1 232 ? 13.381 7.277 5.632 1.00 95.81 232 VAL A N 1
ATOM 1867 C CA . VAL A 1 232 ? 12.118 7.470 4.917 1.00 95.81 232 VAL A CA 1
ATOM 1868 C C . VAL A 1 232 ? 11.240 8.401 5.741 1.00 95.81 232 VAL A C 1
ATOM 1870 O O . VAL A 1 232 ? 10.987 8.143 6.921 1.00 95.81 232 VAL A O 1
ATOM 1873 N N . GLN A 1 233 ? 10.792 9.486 5.125 1.00 94.50 233 GLN A N 1
ATOM 1874 C CA . GLN A 1 233 ? 9.939 10.498 5.735 1.00 94.50 233 GLN A CA 1
ATOM 1875 C C . GLN A 1 233 ? 8.800 10.837 4.772 1.00 94.50 233 GLN A C 1
ATOM 1877 O O . GLN A 1 233 ? 8.916 10.605 3.570 1.00 94.50 233 GLN A O 1
ATOM 1882 N N . VAL A 1 234 ? 7.712 11.381 5.301 1.00 91.00 234 VAL A N 1
ATOM 1883 C CA . VAL A 1 234 ? 6.668 12.024 4.501 1.00 91.00 234 VAL A CA 1
ATOM 1884 C C . VAL A 1 234 ? 6.579 13.482 4.918 1.00 91.00 234 VAL A C 1
ATOM 1886 O O . VAL A 1 234 ? 6.603 13.774 6.114 1.00 91.00 234 VAL A O 1
ATOM 1889 N N . ASN A 1 235 ? 6.523 14.394 3.957 1.00 87.19 235 ASN A N 1
ATOM 1890 C CA . ASN A 1 235 ? 6.191 15.784 4.214 1.00 87.19 235 ASN A CA 1
ATOM 1891 C C . ASN A 1 235 ? 4.713 15.991 3.899 1.00 87.19 235 ASN A C 1
ATOM 1893 O O . ASN A 1 235 ? 4.282 15.778 2.770 1.00 87.19 235 ASN A O 1
ATOM 1897 N N . TYR A 1 236 ? 3.940 16.345 4.920 1.00 81.19 236 TYR A N 1
ATOM 1898 C CA . TYR A 1 236 ? 2.494 16.436 4.818 1.00 81.19 236 TYR A CA 1
ATOM 1899 C C . TYR A 1 236 ? 2.043 17.892 4.811 1.00 81.19 236 TYR A C 1
ATOM 1901 O O . TYR A 1 236 ? 2.072 18.546 5.853 1.00 81.19 236 TYR A O 1
ATOM 1909 N N . TYR A 1 237 ? 1.577 18.392 3.666 1.00 69.69 237 TYR A N 1
ATOM 1910 C CA . TYR A 1 237 ? 1.119 19.781 3.528 1.00 69.69 237 TYR A CA 1
ATOM 1911 C C . TYR A 1 237 ? -0.312 20.014 4.042 1.00 69.69 237 TYR A C 1
ATOM 1913 O O . TYR A 1 237 ? -0.761 21.155 4.146 1.00 69.69 237 TYR A O 1
ATOM 1921 N N . GLY A 1 238 ? -1.008 18.946 4.442 1.00 63.94 238 GLY A N 1
ATOM 1922 C CA . GLY A 1 238 ? -2.374 18.982 4.961 1.00 63.94 238 GLY A CA 1
ATOM 1923 C C . GLY A 1 238 ? -3.395 18.401 3.982 1.00 63.94 238 GLY A C 1
ATOM 1924 O O . GLY A 1 238 ? -3.096 18.078 2.835 1.00 63.94 238 GLY A O 1
ATOM 1925 N N . SER A 1 239 ? -4.633 18.252 4.451 1.00 63.09 239 SER A N 1
ATOM 1926 C CA . SER A 1 239 ? -5.780 17.909 3.607 1.00 63.09 239 SER A CA 1
ATOM 1927 C C . SER A 1 239 ? -6.909 18.894 3.878 1.00 63.09 239 SER A C 1
ATOM 1929 O O . SER A 1 239 ? -7.198 19.228 5.028 1.00 63.09 239 SER A O 1
ATOM 1931 N N . SER A 1 240 ? -7.588 19.327 2.817 1.00 55.69 240 SER A N 1
ATOM 1932 C CA . SER A 1 240 ? -8.782 20.175 2.912 1.00 55.69 240 SER A CA 1
ATOM 1933 C C . SER A 1 240 ? -9.969 19.481 3.606 1.00 55.69 240 SER A C 1
ATOM 1935 O O . SER A 1 240 ? -10.909 20.158 4.016 1.00 55.69 240 SER A O 1
ATOM 1937 N N . ASN A 1 241 ? -9.907 18.155 3.806 1.00 54.59 241 ASN A N 1
ATOM 1938 C CA . ASN A 1 241 ? -11.004 17.319 4.306 1.00 54.59 241 ASN A CA 1
ATOM 1939 C C . ASN A 1 241 ? -10.787 16.721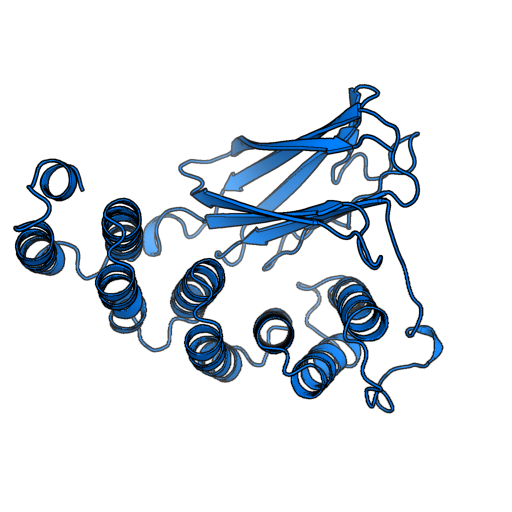 5.715 1.00 54.59 241 ASN A C 1
ATOM 1941 O O . ASN A 1 241 ? -11.598 15.898 6.150 1.00 54.59 241 ASN A O 1
ATOM 1945 N N . GLN A 1 242 ? -9.747 17.128 6.462 1.00 52.69 242 GLN A N 1
ATOM 1946 C CA . GLN A 1 242 ? -9.433 16.562 7.795 1.00 52.69 242 GLN A CA 1
ATOM 1947 C C . GLN A 1 242 ? -10.605 16.636 8.799 1.00 52.69 242 GLN A C 1
ATOM 1949 O O . GLN A 1 242 ? -10.705 15.809 9.705 1.00 52.69 242 GLN A O 1
ATOM 1954 N N . GLY A 1 243 ? -11.514 17.605 8.638 1.00 51.31 243 GLY A N 1
ATOM 1955 C CA . GLY A 1 243 ? -12.641 17.816 9.551 1.00 51.31 243 GLY A CA 1
ATOM 1956 C C . GLY A 1 243 ? -13.766 16.777 9.464 1.00 51.31 243 GLY A C 1
ATOM 1957 O O . GLY A 1 243 ? -14.442 16.562 10.466 1.00 51.31 243 GLY A O 1
ATOM 1958 N N . LEU A 1 244 ? -13.975 16.131 8.307 1.00 54.09 244 LEU A N 1
ATOM 1959 C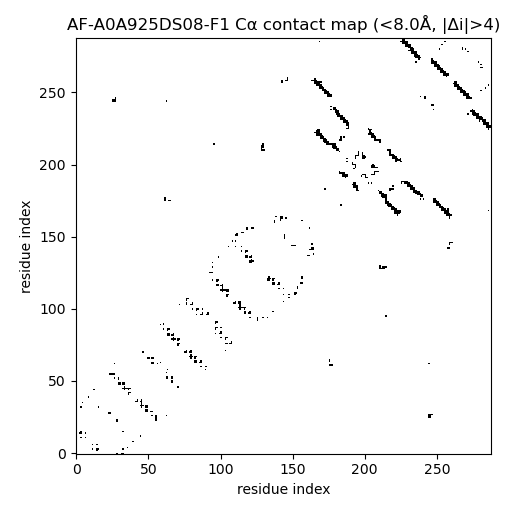 CA . LEU A 1 244 ? -15.133 15.244 8.095 1.00 54.09 244 LEU A CA 1
ATOM 1960 C C . LEU A 1 244 ? -14.807 13.761 8.335 1.00 54.09 244 LEU A C 1
ATOM 1962 O O . LEU A 1 244 ? -15.637 13.018 8.850 1.00 54.09 244 LEU A O 1
ATOM 1966 N N . TYR A 1 245 ? -13.591 13.332 7.986 1.00 58.78 245 TYR A N 1
ATOM 1967 C CA . TYR A 1 245 ? -13.204 11.912 7.975 1.00 58.78 245 TYR A CA 1
ATOM 1968 C C . TYR A 1 245 ? -12.157 11.544 9.033 1.00 58.78 245 TYR A C 1
ATOM 1970 O O . TYR A 1 245 ? -11.855 10.365 9.227 1.00 58.78 245 TYR A O 1
ATOM 1978 N N . GLY A 1 246 ? -11.654 12.541 9.764 1.00 63.38 246 GLY A N 1
ATOM 1979 C CA . GLY A 1 246 ? -10.551 12.385 10.699 1.00 63.38 246 GLY A CA 1
ATOM 1980 C C . GLY A 1 246 ? -9.180 12.537 10.024 1.00 63.38 246 GLY A C 1
ATOM 1981 O O . GLY A 1 246 ? -9.088 12.968 8.873 1.00 63.38 246 GLY A O 1
ATOM 1982 N N . PRO A 1 247 ? -8.101 12.229 10.757 1.00 69.50 247 PRO A N 1
ATOM 1983 C CA . PRO A 1 247 ? -6.735 12.398 10.273 1.00 69.50 247 PRO A CA 1
ATOM 1984 C C . PRO A 1 247 ? -6.428 11.444 9.123 1.00 69.50 247 PRO A C 1
ATOM 1986 O O . PRO A 1 247 ? -6.884 10.301 9.109 1.00 69.50 247 PRO A O 1
ATOM 1989 N N . THR A 1 248 ? -5.620 11.915 8.177 1.00 76.69 248 THR A N 1
ATOM 1990 C CA . THR A 1 248 ? -5.202 11.125 7.019 1.00 76.69 248 THR A CA 1
ATOM 1991 C C . THR A 1 248 ? -4.238 10.024 7.447 1.00 76.69 248 THR A C 1
ATOM 1993 O O . THR A 1 248 ? -3.305 10.264 8.216 1.00 76.69 248 THR A O 1
ATOM 1996 N N . THR A 1 249 ? -4.432 8.813 6.938 1.00 79.81 249 THR A N 1
ATOM 1997 C CA . THR A 1 249 ? -3.517 7.694 7.152 1.00 79.81 249 THR A CA 1
ATOM 1998 C C . THR A 1 249 ? -2.588 7.557 5.957 1.00 79.81 249 THR A C 1
ATOM 2000 O O . THR A 1 249 ? -3.036 7.397 4.823 1.00 79.81 249 THR A O 1
ATOM 2003 N N . VAL A 1 250 ? -1.284 7.549 6.220 1.00 87.25 250 VAL A N 1
ATOM 2004 C CA . VAL A 1 250 ? -0.259 7.175 5.246 1.00 87.25 250 VAL A CA 1
ATOM 2005 C C . VAL A 1 250 ? 0.193 5.740 5.501 1.00 87.25 250 VAL A C 1
ATOM 2007 O O . VAL A 1 250 ? 0.451 5.332 6.638 1.00 87.25 250 VAL A O 1
ATOM 2010 N N . GLN A 1 251 ? 0.306 4.966 4.429 1.00 88.75 251 GLN A N 1
ATOM 2011 C CA . GLN A 1 251 ? 0.870 3.627 4.424 1.00 88.75 251 GLN A CA 1
ATOM 2012 C C . GLN A 1 251 ? 2.137 3.618 3.570 1.00 88.75 251 GLN A C 1
ATOM 2014 O O . GLN A 1 251 ? 2.087 3.815 2.359 1.00 88.75 251 GLN A O 1
ATOM 2019 N N . ALA A 1 252 ? 3.270 3.343 4.207 1.00 91.88 252 ALA A N 1
ATOM 2020 C CA . ALA A 1 252 ? 4.564 3.196 3.567 1.00 91.88 252 ALA A CA 1
ATOM 2021 C C . ALA A 1 252 ? 4.926 1.716 3.420 1.00 91.88 252 ALA A C 1
ATOM 2023 O O . ALA A 1 252 ? 5.059 0.982 4.402 1.00 91.88 252 ALA A O 1
ATOM 2024 N N . GLU A 1 253 ? 5.142 1.280 2.186 1.00 93.25 253 GLU A N 1
ATOM 2025 C CA . GLU A 1 253 ? 5.671 -0.031 1.852 1.00 93.25 253 GLU A CA 1
ATOM 2026 C C . GLU A 1 253 ? 7.144 0.088 1.460 1.00 93.25 253 GLU A C 1
ATOM 2028 O O . GLU A 1 253 ? 7.497 0.645 0.421 1.00 93.25 253 GLU A O 1
ATOM 2033 N N . ILE A 1 254 ? 8.015 -0.456 2.301 1.00 95.00 254 ILE A N 1
ATOM 2034 C CA . ILE A 1 254 ? 9.463 -0.417 2.134 1.00 95.00 254 ILE A CA 1
ATOM 2035 C C . ILE A 1 254 ? 9.936 -1.809 1.725 1.00 95.00 254 ILE A C 1
ATOM 2037 O O . ILE A 1 254 ? 9.793 -2.777 2.475 1.00 95.00 254 ILE A O 1
ATOM 2041 N N . TYR A 1 255 ? 10.530 -1.902 0.544 1.00 94.88 255 TYR A N 1
ATOM 2042 C CA . TYR A 1 255 ? 11.031 -3.135 -0.041 1.00 94.88 255 TYR A CA 1
ATOM 2043 C C . TYR A 1 255 ? 12.555 -3.135 -0.121 1.00 94.88 255 TYR A C 1
ATOM 2045 O O . TYR A 1 255 ? 13.163 -2.149 -0.541 1.00 94.88 255 TYR A O 1
ATOM 2053 N N . THR A 1 256 ? 13.163 -4.286 0.174 1.00 95.12 256 THR A N 1
ATOM 2054 C CA . THR A 1 256 ? 14.531 -4.604 -0.267 1.00 95.12 256 THR A CA 1
ATOM 2055 C C . THR A 1 256 ? 14.501 -5.751 -1.257 1.00 95.12 256 THR A C 1
ATOM 2057 O O . THR A 1 256 ? 13.657 -6.640 -1.144 1.00 95.12 256 THR A O 1
ATOM 2060 N N . ASN A 1 257 ? 15.428 -5.744 -2.217 1.00 94.38 257 ASN A N 1
ATOM 2061 C CA . ASN A 1 257 ? 15.533 -6.758 -3.267 1.00 94.38 257 ASN A CA 1
ATOM 2062 C C . ASN A 1 257 ? 14.214 -6.953 -4.036 1.00 94.38 257 ASN A C 1
ATOM 2064 O O . ASN A 1 257 ? 13.799 -8.079 -4.307 1.00 94.38 257 ASN A O 1
ATOM 2068 N N . TRP A 1 258 ? 13.540 -5.852 -4.367 1.00 94.38 258 TRP A N 1
ATOM 2069 C CA . TRP A 1 258 ? 12.254 -5.884 -5.050 1.00 94.38 258 TRP A CA 1
ATOM 2070 C C . TRP A 1 258 ? 12.356 -6.602 -6.402 1.00 94.38 258 TRP A C 1
ATOM 2072 O O . TRP A 1 258 ? 13.266 -6.339 -7.192 1.00 94.38 258 TRP A O 1
ATOM 2082 N N . GLY A 1 259 ? 11.431 -7.531 -6.651 1.00 92.31 259 GLY A N 1
ATOM 2083 C CA . GLY A 1 259 ? 11.417 -8.386 -7.840 1.00 92.31 259 GLY A CA 1
ATOM 2084 C C . GLY A 1 259 ? 12.438 -9.532 -7.823 1.00 92.31 259 GLY A C 1
ATOM 2085 O O . GLY A 1 259 ? 12.640 -10.163 -8.856 1.00 92.31 259 GLY A O 1
ATOM 2086 N N . LYS A 1 260 ? 13.094 -9.811 -6.686 1.00 91.38 260 LYS A N 1
ATOM 2087 C CA . LYS A 1 260 ? 14.048 -10.924 -6.522 1.00 91.38 260 LYS A CA 1
ATOM 2088 C C . LYS A 1 260 ? 13.532 -11.964 -5.521 1.00 91.38 260 LYS A C 1
ATOM 2090 O O . LYS A 1 260 ? 12.656 -11.684 -4.710 1.00 91.38 260 LYS A O 1
ATOM 2095 N N . PHE A 1 261 ? 14.119 -13.162 -5.536 1.00 88.69 261 PHE A N 1
ATOM 2096 C CA . PHE A 1 261 ? 13.714 -14.277 -4.662 1.00 88.69 261 PHE A CA 1
ATOM 2097 C C . PHE A 1 261 ? 13.876 -13.985 -3.159 1.00 88.69 261 PHE A C 1
ATOM 2099 O O . PHE A 1 261 ? 13.145 -14.537 -2.344 1.00 88.69 261 PHE A O 1
ATOM 2106 N N . ASN A 1 262 ? 14.826 -13.122 -2.789 1.00 91.62 262 ASN A N 1
ATOM 2107 C CA . ASN A 1 262 ? 15.095 -12.695 -1.415 1.00 91.62 262 ASN A CA 1
ATOM 2108 C C . ASN A 1 262 ? 14.486 -11.318 -1.098 1.00 91.62 262 ASN A C 1
ATOM 2110 O O . ASN A 1 262 ? 15.020 -10.582 -0.263 1.00 91.62 262 ASN A O 1
ATOM 2114 N N . GLN A 1 263 ? 13.404 -10.950 -1.793 1.00 94.31 263 GLN A N 1
ATOM 2115 C CA . GLN A 1 263 ? 12.656 -9.733 -1.510 1.00 94.31 263 GLN A CA 1
ATOM 2116 C C . GLN A 1 263 ? 12.167 -9.726 -0.060 1.00 94.31 263 GLN A C 1
ATOM 2118 O O . GLN A 1 263 ? 11.602 -10.709 0.420 1.00 94.31 263 GLN A O 1
ATOM 2123 N N . THR A 1 264 ? 12.292 -8.582 0.608 1.00 93.94 264 THR A N 1
ATOM 2124 C CA . THR A 1 264 ? 11.600 -8.328 1.877 1.00 93.94 264 THR A CA 1
ATOM 2125 C C . THR A 1 264 ? 10.671 -7.128 1.735 1.00 93.94 264 THR A C 1
ATOM 2127 O O . THR A 1 264 ? 10.903 -6.261 0.891 1.00 93.94 264 THR A O 1
ATOM 2130 N N . LYS A 1 265 ? 9.598 -7.101 2.530 1.00 93.19 265 LYS A N 1
ATOM 2131 C CA . LYS A 1 265 ? 8.616 -6.013 2.593 1.00 93.19 265 LYS A CA 1
ATOM 2132 C C . LYS A 1 265 ? 8.387 -5.655 4.057 1.00 93.19 265 LYS A C 1
ATOM 2134 O O . LYS A 1 265 ? 8.101 -6.536 4.865 1.00 93.19 265 LYS A O 1
ATOM 2139 N N . LYS A 1 266 ? 8.465 -4.369 4.380 1.00 92.06 266 LYS A N 1
ATOM 2140 C CA . LYS A 1 266 ? 8.023 -3.789 5.649 1.00 92.06 266 LYS A CA 1
ATOM 2141 C C . LYS A 1 266 ? 6.906 -2.799 5.348 1.00 92.06 266 LYS A C 1
ATOM 2143 O O . LYS A 1 266 ? 7.075 -1.945 4.486 1.00 92.06 266 LYS A O 1
ATOM 2148 N N . VAL A 1 267 ? 5.785 -2.923 6.048 1.00 90.19 267 VAL A N 1
ATOM 2149 C CA . VAL A 1 267 ? 4.672 -1.970 5.960 1.00 90.19 267 VAL A CA 1
ATOM 2150 C C . VAL A 1 267 ? 4.654 -1.143 7.232 1.00 90.19 267 VAL A C 1
ATOM 2152 O O . VAL A 1 267 ? 4.814 -1.690 8.325 1.00 90.19 267 VAL A O 1
ATOM 2155 N N . ILE A 1 268 ? 4.507 0.165 7.081 1.00 89.31 268 ILE A N 1
ATOM 2156 C CA . ILE A 1 268 ? 4.381 1.114 8.179 1.00 89.31 268 ILE A CA 1
ATOM 2157 C C . ILE A 1 268 ? 3.136 1.942 7.913 1.00 89.31 268 ILE A C 1
ATOM 2159 O O . ILE A 1 268 ? 3.014 2.531 6.846 1.00 89.31 268 ILE A O 1
ATOM 2163 N N . THR A 1 269 ? 2.241 1.993 8.889 1.00 85.06 269 THR A N 1
ATOM 2164 C CA . THR A 1 269 ? 0.997 2.754 8.795 1.00 85.06 269 THR A CA 1
ATOM 2165 C C . THR A 1 269 ? 0.991 3.791 9.899 1.00 85.06 269 THR A C 1
ATOM 2167 O O . THR A 1 269 ? 1.137 3.438 11.072 1.00 85.06 269 THR A O 1
ATOM 2170 N N . LEU A 1 270 ? 0.857 5.059 9.524 1.00 84.50 270 LEU A N 1
ATOM 2171 C CA . LEU A 1 270 ? 0.836 6.185 10.449 1.00 84.50 270 LEU A CA 1
ATOM 2172 C C . LEU A 1 270 ? -0.361 7.077 10.148 1.00 84.50 270 LEU A C 1
ATOM 2174 O O . LEU A 1 270 ? -0.657 7.375 8.995 1.00 84.50 270 LEU A O 1
ATOM 2178 N N . ARG A 1 271 ? -1.035 7.511 11.209 1.00 79.81 271 ARG A N 1
ATOM 2179 C CA . ARG A 1 271 ? -1.996 8.606 11.132 1.00 79.81 271 ARG A CA 1
ATOM 2180 C C . ARG A 1 271 ? -1.245 9.924 11.243 1.00 79.81 271 ARG A C 1
ATOM 2182 O O . ARG A 1 271 ? -0.390 10.068 12.116 1.00 79.81 271 ARG A O 1
ATOM 2189 N N . LEU A 1 272 ? -1.574 10.852 10.361 1.00 78.94 272 LEU A N 1
ATOM 2190 C CA . LEU A 1 272 ? -1.010 12.188 10.317 1.00 78.94 272 LEU A CA 1
ATOM 2191 C C . LEU A 1 272 ? -1.996 13.136 11.003 1.00 78.94 272 LEU A C 1
ATOM 2193 O O . LEU A 1 272 ? -3.038 13.483 10.448 1.00 78.94 272 LEU A O 1
ATOM 2197 N N . ASP A 1 273 ? -1.670 13.509 12.237 1.00 67.56 273 ASP A N 1
ATOM 2198 C CA . ASP A 1 273 ? -2.448 14.447 13.039 1.00 67.56 273 ASP A CA 1
ATOM 2199 C C . ASP A 1 273 ? -1.766 15.835 12.934 1.00 67.56 273 ASP A C 1
ATOM 2201 O O . ASP A 1 273 ? -0.805 16.088 13.650 1.00 67.56 273 ASP A O 1
ATOM 2205 N N . GLY A 1 274 ? -2.208 16.725 12.029 1.00 63.88 274 GLY A N 1
ATOM 2206 C CA . GLY A 1 274 ? -1.637 18.082 11.891 1.00 63.88 274 GLY A CA 1
ATOM 2207 C C . GLY A 1 274 ? -1.635 18.661 10.468 1.00 63.88 274 GLY A C 1
ATOM 2208 O O . GLY A 1 274 ? -2.197 18.076 9.544 1.00 63.88 274 GLY A O 1
ATOM 2209 N N . THR A 1 275 ? -0.993 19.821 10.290 1.00 64.44 275 THR A N 1
ATOM 2210 C CA . THR A 1 275 ? -0.736 20.467 8.986 1.00 64.44 275 THR A CA 1
ATOM 2211 C C . THR A 1 275 ? 0.731 20.877 8.894 1.00 64.44 275 THR A C 1
ATOM 2213 O O . THR A 1 275 ? 1.233 21.490 9.836 1.00 64.44 275 THR A O 1
ATOM 2216 N N . SER A 1 276 ? 1.381 20.624 7.757 1.00 63.50 276 SER A N 1
ATOM 2217 C CA . SER A 1 276 ? 2.759 21.050 7.463 1.00 63.50 276 SER A CA 1
ATOM 2218 C C . SER A 1 276 ? 3.810 20.458 8.405 1.00 63.50 276 SER A C 1
ATOM 2220 O O . SER A 1 276 ? 4.604 21.185 9.004 1.00 63.50 276 SER A O 1
ATOM 2222 N N . GLU A 1 277 ? 3.833 19.129 8.517 1.00 78.75 277 GLU A N 1
ATOM 2223 C CA . GLU A 1 277 ? 4.822 18.411 9.323 1.00 78.75 277 GLU A CA 1
ATOM 2224 C C . GLU A 1 277 ? 5.579 17.363 8.503 1.00 78.75 277 GLU A C 1
ATOM 2226 O O . GLU A 1 277 ? 5.006 16.624 7.699 1.00 78.75 277 GLU A O 1
ATOM 2231 N N . VAL A 1 278 ? 6.888 17.275 8.752 1.00 85.88 278 VAL A N 1
ATOM 2232 C CA . VAL A 1 278 ? 7.720 16.178 8.259 1.00 85.88 278 VAL A CA 1
ATOM 2233 C C . VAL A 1 278 ? 7.653 15.050 9.277 1.00 85.88 278 VAL A C 1
ATOM 2235 O O . VAL A 1 278 ? 8.172 15.173 10.388 1.00 85.88 278 VAL A O 1
ATOM 2238 N N . VAL A 1 279 ? 7.047 13.935 8.886 1.00 88.88 279 VAL A N 1
ATOM 2239 C CA . VAL A 1 279 ? 6.855 12.770 9.747 1.00 88.88 279 VAL A CA 1
ATOM 2240 C C . VAL A 1 279 ? 7.852 11.677 9.382 1.00 88.88 279 VAL A C 1
ATOM 2242 O O . VAL A 1 279 ? 7.973 11.261 8.227 1.00 88.88 279 VAL A O 1
ATOM 2245 N N . ASP A 1 280 ? 8.573 11.183 10.388 1.00 91.00 280 ASP A N 1
ATOM 2246 C CA . ASP A 1 280 ? 9.498 10.063 10.236 1.00 91.00 280 ASP A CA 1
ATOM 2247 C C . ASP A 1 280 ? 8.713 8.752 10.087 1.00 91.00 280 ASP A C 1
ATOM 2249 O O . ASP A 1 280 ? 8.203 8.196 11.059 1.00 91.00 280 ASP A O 1
ATOM 2253 N N . LEU A 1 281 ? 8.649 8.230 8.858 1.00 88.31 281 LEU A N 1
ATOM 2254 C CA . LEU A 1 281 ? 8.030 6.934 8.567 1.00 88.31 281 LEU A CA 1
ATOM 2255 C C . LEU A 1 281 ? 8.923 5.785 9.051 1.00 88.31 281 LEU A C 1
ATOM 2257 O O . LEU A 1 281 ? 8.434 4.748 9.485 1.00 88.31 281 LEU A O 1
ATOM 2261 N N . GLY A 1 282 ? 10.245 5.956 9.004 1.00 88.50 282 GLY A N 1
ATOM 2262 C CA . GLY A 1 282 ? 11.196 5.021 9.595 1.00 88.50 282 GLY A CA 1
ATOM 2263 C C . GLY A 1 282 ? 12.518 4.949 8.846 1.00 88.50 282 GLY A C 1
ATOM 2264 O O . GLY A 1 282 ? 12.864 5.809 8.039 1.00 88.50 282 GLY A O 1
ATOM 2265 N N . THR A 1 283 ? 13.282 3.897 9.124 1.00 89.50 283 THR A N 1
ATOM 2266 C CA . THR A 1 283 ? 14.575 3.650 8.483 1.00 89.50 283 THR A CA 1
ATOM 2267 C C . THR A 1 283 ? 14.638 2.262 7.859 1.00 89.50 283 THR A C 1
ATOM 2269 O O . THR A 1 283 ? 13.989 1.311 8.312 1.00 89.50 283 THR A O 1
ATOM 2272 N N . LEU A 1 284 ? 15.451 2.160 6.810 1.00 90.62 284 LEU A N 1
ATOM 2273 C CA . LEU A 1 284 ? 15.793 0.923 6.129 1.00 90.62 284 LEU A CA 1
ATOM 2274 C C . LEU A 1 284 ? 17.312 0.754 6.121 1.00 90.62 284 LEU A C 1
ATOM 2276 O O . LEU A 1 284 ? 18.018 1.539 5.497 1.00 90.62 284 LEU A O 1
ATOM 2280 N N . ALA A 1 285 ? 17.815 -0.294 6.767 1.00 89.69 285 ALA A N 1
ATOM 2281 C CA . ALA A 1 285 ? 19.216 -0.680 6.647 1.00 89.69 285 ALA A CA 1
ATOM 2282 C C . ALA A 1 285 ? 19.393 -1.610 5.439 1.00 89.69 285 ALA A C 1
ATOM 2284 O O . ALA A 1 285 ? 18.824 -2.702 5.401 1.00 89.69 285 ALA A O 1
ATOM 2285 N N . PHE A 1 286 ? 20.197 -1.193 4.462 1.00 90.25 286 PHE A N 1
ATOM 2286 C CA . PHE A 1 286 ? 20.591 -2.022 3.330 1.00 90.25 286 PHE A CA 1
ATOM 2287 C C . PHE A 1 286 ? 22.031 -2.502 3.520 1.00 90.25 286 PHE A C 1
ATOM 2289 O O . PHE A 1 286 ? 22.981 -1.720 3.475 1.00 90.25 286 PHE A O 1
ATOM 2296 N N . ALA A 1 287 ? 22.184 -3.803 3.751 1.00 80.44 287 ALA A N 1
ATOM 2297 C CA . ALA A 1 287 ? 23.459 -4.476 3.951 1.00 80.44 287 ALA A CA 1
ATOM 2298 C C . ALA A 1 287 ? 23.613 -5.552 2.876 1.00 80.44 287 ALA A C 1
ATOM 2300 O O . A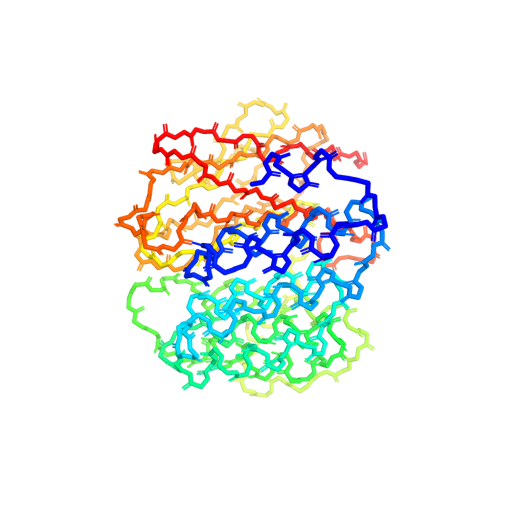LA A 1 287 ? 23.311 -6.719 3.112 1.00 80.44 287 ALA A O 1
ATOM 2301 N N . LYS A 1 288 ? 24.002 -5.144 1.670 1.00 63.62 288 LYS A N 1
ATOM 2302 C CA . LYS A 1 288 ? 24.509 -6.099 0.683 1.00 63.62 288 LYS A CA 1
ATOM 2303 C C . LYS A 1 288 ? 25.900 -6.572 1.088 1.00 63.62 288 LYS A C 1
ATOM 2305 O O . LYS A 1 288 ? 26.619 -5.775 1.751 1.00 63.62 288 LYS A O 1
#

pLDDT: mean 88.99, std 10.14, range [51.31, 98.62]

Foldseek 3Di:
DVVLVPDDPVCNVVVLVVVCVVCVLALVSLQVSLVVCVVVVNNVVSLVSNCSLCVNDVLPLLSLQVSLVVCVVVVVLVVSLVSLVSSCVSCVLDLVSLQSNLVSCLSVLVNQSSLVSLLCSLPDDHDPLCPCSNVVSLQVNLLSCLPSPDDYDDVSDDPVSNDNDWFQKKKKKWKSDFQWFKWKWKQAQVRDIDIQVRQADPQGKGWDHGNRGTIDIIMITHRDGDFFKMWIKMFTQDHPCCVNHHFMKMKMWIWGRRSDPPIDIDIAIDTDDDHGDIGGSDMDGRDD

Radius of gyration: 19.44 Å; Cα contacts (8 Å, |Δi|>4): 529; chains: 1; bounding box: 49×40×57 Å

Solvent-accessible surface area (backbone atoms only — not comparable to full-atom values): 15562 Å² total; per-residue (Å²): 107,72,69,52,73,72,42,54,82,88,50,33,64,62,48,46,57,60,49,39,77,78,44,62,79,43,50,52,55,29,51,54,52,16,53,51,29,45,76,70,69,36,55,72,58,14,54,57,44,35,56,49,41,51,70,61,46,80,79,41,46,50,53,35,48,46,50,19,52,58,28,44,76,71,65,38,34,72,62,16,37,59,36,26,54,51,28,24,74,74,34,76,84,41,60,60,32,39,42,55,33,13,53,35,27,42,76,63,68,40,49,62,64,11,42,58,34,31,46,51,41,51,74,47,90,69,62,81,59,56,72,66,53,36,60,58,38,41,54,51,45,24,35,49,59,66,66,65,84,55,93,72,90,58,89,90,49,64,68,90,62,66,55,81,77,58,23,37,33,36,38,38,37,39,52,53,45,71,55,28,39,63,46,57,35,40,29,42,63,86,71,50,66,27,26,73,94,38,35,62,41,96,75,52,36,34,44,46,76,80,55,72,58,22,60,59,68,40,39,38,39,18,60,65,62,72,69,38,49,33,41,36,32,36,40,33,67,34,51,93,56,43,89,81,60,37,63,46,39,40,39,37,41,42,28,34,32,36,65,46,96,80,44,47,79,47,79,42,78,46,73,49,84,76,66,65,48,78,43,80,70,46,74,44,78,42,81,126